Protein AF-A0A954YFC2-F1 (afdb_monomer_lite)

Radius of gyration: 26.4 Å; chains: 1; bounding box: 88×65×76 Å

Structure (mmCIF, N/CA/C/O backbone):
data_AF-A0A954YFC2-F1
#
_entry.id   AF-A0A954YFC2-F1
#
loop_
_atom_site.group_PDB
_atom_site.id
_atom_site.type_symbol
_atom_site.label_atom_id
_atom_site.label_alt_id
_atom_site.label_comp_id
_atom_site.label_asym_id
_atom_site.label_entity_id
_atom_site.label_seq_id
_atom_site.pdbx_PDB_ins_code
_atom_site.Cartn_x
_atom_site.Cartn_y
_atom_site.Cartn_z
_atom_site.occupancy
_atom_site.B_iso_or_equiv
_atom_site.auth_seq_id
_atom_site.auth_comp_id
_atom_site.auth_asym_id
_atom_site.auth_atom_id
_atom_site.pdbx_PDB_model_num
ATOM 1 N N . MET A 1 1 ? 33.344 -8.144 -4.454 1.00 36.44 1 MET A N 1
ATOM 2 C CA . MET A 1 1 ? 33.191 -9.354 -3.618 1.00 36.44 1 MET A CA 1
ATOM 3 C C . MET A 1 1 ? 34.021 -9.188 -2.346 1.00 36.44 1 MET A C 1
ATOM 5 O O . MET A 1 1 ? 35.241 -9.248 -2.420 1.00 36.44 1 MET A O 1
ATOM 9 N N . ARG A 1 2 ? 33.403 -8.884 -1.197 1.00 30.50 2 ARG A N 1
ATOM 10 C CA . ARG A 1 2 ? 34.087 -8.925 0.108 1.00 30.50 2 ARG A CA 1
ATOM 11 C C . ARG A 1 2 ? 33.652 -10.203 0.815 1.00 30.50 2 ARG A C 1
ATOM 13 O O . ARG A 1 2 ? 32.480 -10.342 1.136 1.00 30.50 2 ARG A O 1
ATOM 20 N N . VAL A 1 3 ? 34.581 -11.129 1.024 1.00 32.69 3 VAL A N 1
ATOM 21 C CA . VAL A 1 3 ? 34.346 -12.340 1.819 1.00 32.69 3 VAL A CA 1
ATOM 22 C C . VAL A 1 3 ? 34.601 -11.978 3.279 1.00 32.69 3 VAL A C 1
ATOM 24 O O . VAL A 1 3 ? 35.720 -11.609 3.628 1.00 32.69 3 VAL A O 1
ATOM 27 N N . GLN A 1 4 ? 33.572 -12.032 4.126 1.00 37.50 4 GLN A N 1
ATOM 28 C CA . GLN A 1 4 ? 33.747 -11.959 5.577 1.00 37.50 4 GLN A CA 1
ATOM 29 C C . GLN A 1 4 ? 33.683 -13.369 6.159 1.00 37.50 4 GLN A C 1
ATOM 31 O O . GLN A 1 4 ? 32.660 -14.043 6.078 1.00 37.50 4 GLN A O 1
ATOM 36 N N . THR A 1 5 ? 34.790 -13.815 6.746 1.00 39.44 5 THR A N 1
ATOM 37 C CA . THR A 1 5 ? 34.880 -15.116 7.410 1.00 39.44 5 THR A CA 1
ATOM 38 C C . THR A 1 5 ? 34.507 -14.950 8.881 1.00 39.44 5 THR A C 1
ATOM 40 O O . THR A 1 5 ? 35.229 -14.294 9.628 1.00 39.44 5 THR A O 1
ATOM 43 N N . PHE A 1 6 ? 33.400 -15.552 9.318 1.00 39.53 6 PHE A N 1
ATOM 44 C CA . PHE A 1 6 ? 33.046 -15.624 10.737 1.00 39.53 6 PHE A CA 1
ATOM 45 C C . PHE A 1 6 ? 33.502 -16.964 11.315 1.00 39.53 6 PHE A C 1
ATOM 47 O O . PHE A 1 6 ? 32.913 -18.003 11.030 1.00 39.53 6 PHE A O 1
ATOM 54 N N . SER A 1 7 ? 34.524 -16.951 12.167 1.00 41.78 7 SER A N 1
ATOM 55 C CA . SER A 1 7 ? 34.900 -18.105 12.988 1.00 41.78 7 SER A CA 1
ATOM 56 C C . SER A 1 7 ? 34.310 -17.945 14.389 1.00 41.78 7 SER A C 1
ATOM 58 O O . SER A 1 7 ? 34.714 -17.052 15.132 1.00 41.78 7 SER A O 1
ATOM 60 N N . ARG A 1 8 ? 33.354 -18.801 14.763 1.00 42.31 8 ARG A N 1
ATOM 61 C CA . ARG A 1 8 ? 32.852 -18.900 16.143 1.00 42.31 8 ARG A CA 1
ATOM 62 C C . ARG A 1 8 ? 33.534 -20.086 16.824 1.00 42.31 8 ARG A C 1
ATOM 64 O O . ARG A 1 8 ? 33.477 -21.197 16.308 1.00 42.31 8 ARG A O 1
ATOM 71 N N . SER A 1 9 ? 34.174 -19.851 17.967 1.00 40.88 9 SER A N 1
ATOM 72 C CA . SER A 1 9 ? 34.695 -20.913 18.835 1.00 40.88 9 SER A CA 1
ATOM 73 C C . SER A 1 9 ? 33.524 -21.583 19.562 1.00 40.88 9 SER A C 1
ATOM 75 O O . SER A 1 9 ? 32.828 -20.916 20.327 1.00 40.88 9 SER A O 1
ATOM 77 N N . LEU A 1 10 ? 33.273 -22.873 19.312 1.00 46.50 10 LEU A N 1
ATOM 78 C CA . LEU A 1 10 ? 32.427 -23.692 20.185 1.00 46.50 10 LEU A CA 1
ATOM 79 C C . LEU A 1 10 ? 33.312 -24.281 21.293 1.00 46.50 10 LEU A C 1
ATOM 81 O O . LEU A 1 10 ? 34.331 -24.909 21.008 1.00 46.50 10 LEU A O 1
ATOM 85 N N . GLY A 1 11 ? 32.927 -24.068 22.553 1.00 46.09 11 GLY A N 1
ATOM 86 C CA . GLY A 1 11 ? 33.627 -24.614 23.718 1.00 46.09 11 GLY A CA 1
ATOM 87 C C . GLY A 1 11 ? 33.705 -26.146 23.697 1.00 46.09 11 GLY A C 1
ATOM 88 O O . GLY A 1 11 ? 32.760 -26.823 23.298 1.00 46.09 11 GLY A O 1
ATOM 89 N N . TRP A 1 12 ? 34.853 -26.672 24.124 1.00 47.66 12 TRP A N 1
ATOM 90 C CA . TRP A 1 12 ? 35.195 -28.097 24.156 1.00 47.66 12 TRP A CA 1
ATOM 91 C C . TRP A 1 12 ? 34.293 -28.921 25.092 1.00 47.66 12 TRP A C 1
ATOM 93 O O . TRP A 1 12 ? 34.084 -28.510 26.235 1.00 47.66 12 TRP A O 1
ATOM 103 N N . PRO A 1 13 ? 33.911 -30.156 24.722 1.00 47.69 13 PRO A N 1
ATOM 104 C CA . PRO A 1 13 ? 33.735 -31.225 25.689 1.00 47.69 13 PRO A CA 1
ATOM 105 C C . PRO A 1 13 ? 35.092 -31.877 25.993 1.00 47.69 13 PRO A C 1
ATOM 107 O O . PRO A 1 13 ? 35.857 -32.240 25.098 1.00 47.69 13 PRO A O 1
ATOM 110 N N . ALA A 1 14 ? 35.390 -32.037 27.280 1.00 50.44 14 ALA A N 1
ATOM 111 C CA . ALA A 1 14 ? 36.509 -32.833 27.758 1.00 50.44 14 ALA A CA 1
ATOM 112 C C . ALA A 1 14 ? 36.269 -34.295 27.366 1.00 50.44 14 ALA A C 1
ATOM 114 O O . ALA A 1 14 ? 35.455 -34.926 28.020 1.00 50.44 14 ALA A O 1
ATOM 115 N N . ASN A 1 15 ? 36.870 -34.773 26.267 1.00 50.75 15 ASN A N 1
ATOM 116 C CA . ASN A 1 15 ? 37.224 -36.179 25.987 1.00 50.75 15 ASN A CA 1
ATOM 117 C C . ASN A 1 15 ? 37.843 -36.309 24.576 1.00 50.75 15 ASN A C 1
ATOM 119 O O . ASN A 1 15 ? 37.186 -36.724 23.627 1.00 50.75 15 ASN A O 1
ATOM 123 N N . GLY A 1 16 ? 39.117 -35.925 24.449 1.00 51.91 16 GLY A N 1
ATOM 124 C CA . GLY A 1 16 ? 40.171 -36.637 23.701 1.00 51.91 16 GLY A CA 1
ATOM 125 C C . GLY A 1 16 ? 40.027 -37.070 22.230 1.00 51.91 16 GLY A C 1
ATOM 126 O O . GLY A 1 16 ? 40.967 -37.690 21.740 1.00 51.91 16 GLY A O 1
ATOM 127 N N . HIS A 1 17 ? 38.951 -36.776 21.499 1.00 42.91 17 HIS A N 1
ATOM 128 C CA . HIS A 1 17 ? 38.816 -37.166 20.087 1.00 42.91 17 HIS A CA 1
ATOM 129 C C . HIS A 1 17 ? 38.941 -35.952 19.148 1.00 42.91 17 HIS A C 1
ATOM 131 O O . HIS A 1 17 ? 38.224 -34.968 19.341 1.00 42.91 17 HIS A O 1
ATOM 137 N N . PRO A 1 18 ? 39.809 -35.985 18.115 1.00 40.31 18 PRO A N 1
ATOM 138 C CA . PRO A 1 18 ? 39.880 -34.908 17.133 1.00 40.31 18 PRO A CA 1
ATOM 139 C C . PRO A 1 18 ? 38.627 -34.939 16.248 1.00 40.31 18 PRO A C 1
ATOM 141 O O . PRO A 1 18 ? 38.456 -35.837 15.427 1.00 40.31 18 PRO A O 1
ATOM 144 N N . LEU A 1 19 ? 37.739 -33.957 16.410 1.00 43.41 19 LEU A N 1
ATOM 145 C CA . LEU A 1 19 ? 36.655 -33.708 15.460 1.00 43.41 19 LEU A CA 1
ATOM 146 C C . LEU A 1 19 ? 37.194 -32.873 14.294 1.00 43.41 19 LEU A C 1
ATOM 148 O O . LEU A 1 19 ? 37.844 -31.847 14.498 1.00 43.41 19 LEU A O 1
ATOM 152 N N . ALA A 1 20 ? 36.922 -33.315 13.067 1.00 45.22 20 ALA A N 1
ATOM 153 C CA . ALA A 1 20 ? 37.207 -32.546 11.865 1.00 45.22 20 ALA A CA 1
ATOM 154 C C . ALA A 1 20 ? 36.419 -31.225 11.904 1.00 45.22 20 ALA A C 1
ATOM 156 O O . ALA A 1 20 ? 35.190 -31.227 11.975 1.00 45.22 20 ALA A O 1
ATOM 157 N N . PHE A 1 21 ? 37.123 -30.093 11.868 1.00 41.59 21 PHE A N 1
ATOM 158 C CA . PHE A 1 21 ? 36.500 -28.779 11.743 1.00 41.59 21 PHE A CA 1
ATOM 159 C C . PHE A 1 21 ? 35.888 -28.647 10.347 1.00 41.59 21 PHE A C 1
ATOM 161 O O . PHE A 1 21 ? 36.601 -28.447 9.364 1.00 41.59 21 PHE A O 1
ATOM 168 N N . LEU A 1 22 ? 34.562 -28.740 10.251 1.00 40.41 22 LEU A N 1
ATOM 169 C CA . LEU A 1 22 ? 33.845 -28.354 9.043 1.00 40.41 22 LEU A CA 1
ATOM 170 C C . LEU A 1 22 ? 33.728 -26.824 9.034 1.00 40.41 22 LEU A C 1
ATOM 172 O O . LEU A 1 22 ? 32.860 -26.247 9.687 1.00 40.41 22 LEU A O 1
ATOM 176 N N . ALA A 1 23 ? 34.636 -26.154 8.328 1.00 46.78 23 ALA A N 1
ATOM 177 C CA . ALA A 1 23 ? 34.489 -24.736 8.038 1.00 46.78 23 ALA A CA 1
ATOM 178 C C . ALA A 1 23 ? 33.289 -24.558 7.094 1.00 46.78 23 ALA A C 1
ATOM 180 O O . ALA A 1 23 ? 33.370 -24.867 5.908 1.00 46.78 23 ALA A O 1
ATOM 181 N N . ILE A 1 24 ? 32.159 -24.083 7.619 1.00 44.12 24 ILE A N 1
ATOM 182 C CA . ILE A 1 24 ? 31.029 -23.665 6.787 1.00 44.12 24 ILE A CA 1
ATOM 183 C C . ILE A 1 24 ? 31.374 -22.280 6.240 1.00 44.12 24 ILE A C 1
ATOM 185 O O . ILE A 1 24 ? 31.238 -21.268 6.927 1.00 44.12 24 ILE A O 1
ATOM 189 N N . THR A 1 25 ? 31.861 -22.229 5.003 1.00 39.78 25 THR A N 1
ATOM 190 C CA . THR A 1 25 ? 31.984 -20.972 4.265 1.00 39.78 25 THR A CA 1
ATOM 191 C C . THR A 1 25 ? 30.592 -20.551 3.816 1.00 39.78 25 THR A C 1
ATOM 193 O O . THR A 1 25 ? 30.068 -21.051 2.824 1.00 39.78 25 THR A O 1
ATOM 196 N N . LEU A 1 26 ? 29.976 -19.633 4.557 1.00 38.03 26 LEU A N 1
ATOM 197 C CA . LEU A 1 26 ? 28.758 -18.973 4.107 1.00 38.03 26 LEU A CA 1
ATOM 198 C C . LEU A 1 26 ? 29.153 -17.900 3.083 1.00 38.03 26 LEU A C 1
ATOM 200 O O . LEU A 1 26 ? 29.620 -16.821 3.445 1.00 38.03 26 LEU A O 1
ATOM 204 N N . ALA A 1 27 ? 29.022 -18.213 1.795 1.00 37.16 27 ALA A N 1
ATOM 205 C CA . ALA A 1 27 ? 29.177 -17.224 0.739 1.00 37.16 27 ALA A CA 1
ATOM 206 C C . ALA A 1 27 ? 27.925 -16.337 0.712 1.00 37.16 27 ALA A C 1
ATOM 208 O O . ALA A 1 27 ? 26.923 -16.684 0.097 1.00 37.16 27 ALA A O 1
ATOM 209 N N . ILE A 1 28 ? 27.972 -15.197 1.400 1.00 42.66 28 ILE A N 1
ATOM 210 C CA . ILE A 1 28 ? 26.984 -14.135 1.203 1.00 42.66 28 ILE A CA 1
ATOM 211 C C . ILE A 1 28 ? 27.456 -13.336 -0.013 1.00 42.66 28 ILE A C 1
ATOM 213 O O . ILE A 1 28 ? 28.400 -12.546 0.078 1.00 42.66 28 ILE A O 1
ATOM 217 N N . SER A 1 29 ? 26.849 -13.576 -1.176 1.00 38.28 29 SER A N 1
ATOM 218 C CA . SER A 1 29 ? 26.996 -12.672 -2.312 1.00 38.28 29 SER A CA 1
ATOM 219 C C . SER A 1 29 ? 26.175 -11.421 -2.023 1.00 38.28 29 SER A C 1
ATOM 221 O O . SER A 1 29 ? 24.963 -11.423 -2.190 1.00 38.28 29 SER A O 1
ATOM 223 N N . VAL A 1 30 ? 26.833 -10.362 -1.567 1.00 40.91 30 VAL A N 1
ATOM 224 C CA . VAL A 1 30 ? 26.289 -9.009 -1.707 1.00 40.91 30 VAL A CA 1
ATOM 225 C C . VAL A 1 30 ? 26.480 -8.608 -3.165 1.00 40.91 30 VAL A C 1
ATOM 227 O O . VAL A 1 30 ? 27.624 -8.495 -3.632 1.00 40.91 30 VAL A O 1
ATOM 230 N N . ALA A 1 31 ? 25.377 -8.467 -3.896 1.00 44.47 31 ALA A N 1
ATOM 231 C CA . ALA A 1 31 ? 25.372 -7.826 -5.192 1.00 44.47 31 ALA A CA 1
ATOM 232 C C . ALA A 1 31 ? 25.762 -6.363 -4.951 1.00 44.47 31 ALA A C 1
ATOM 234 O O . ALA A 1 31 ? 25.004 -5.548 -4.437 1.00 44.47 31 ALA A O 1
ATOM 235 N N . ALA A 1 32 ? 27.005 -6.015 -5.280 1.00 45.97 32 ALA A N 1
ATOM 236 C CA . ALA A 1 32 ? 27.343 -4.606 -5.385 1.00 45.97 32 ALA A CA 1
ATOM 237 C C . ALA A 1 32 ? 26.399 -3.994 -6.429 1.00 45.97 32 ALA A C 1
ATOM 239 O O . ALA A 1 32 ? 26.292 -4.554 -7.521 1.00 45.97 32 ALA A O 1
ATOM 240 N N . SER A 1 33 ? 25.741 -2.875 -6.099 1.00 54.00 33 SER A N 1
ATOM 241 C CA . SER A 1 33 ? 25.036 -2.047 -7.084 1.00 54.00 33 SER A CA 1
ATOM 242 C C . SER A 1 33 ? 25.948 -1.898 -8.301 1.00 54.00 33 SER A C 1
ATOM 244 O O . SER A 1 33 ? 27.070 -1.388 -8.188 1.00 54.00 33 SER A O 1
ATOM 246 N N . ALA A 1 34 ? 25.526 -2.466 -9.433 1.00 55.94 34 ALA A N 1
ATOM 247 C CA . ALA A 1 34 ? 26.294 -2.395 -10.660 1.00 55.94 34 ALA A CA 1
ATOM 248 C C . ALA A 1 34 ? 26.484 -0.912 -10.988 1.00 55.94 34 ALA A C 1
ATOM 250 O O . ALA A 1 34 ? 25.517 -0.156 -11.052 1.00 55.94 34 ALA A O 1
ATOM 251 N N . GLN A 1 35 ? 27.736 -0.477 -11.139 1.00 65.19 35 GLN A N 1
ATOM 252 C CA . GLN A 1 35 ? 28.010 0.890 -11.565 1.00 65.19 35 GLN A CA 1
ATOM 253 C C . GLN A 1 35 ? 27.340 1.095 -12.926 1.00 65.19 35 GLN A C 1
ATOM 255 O O . GLN A 1 35 ? 27.633 0.368 -13.874 1.00 65.19 35 GLN A O 1
ATOM 260 N N . VAL A 1 36 ? 26.410 2.047 -12.997 1.00 68.19 36 VAL A N 1
ATOM 261 C CA . VAL A 1 36 ? 25.750 2.431 -14.245 1.00 68.19 36 VAL A CA 1
ATOM 262 C C . VAL A 1 36 ? 26.807 3.027 -15.167 1.00 68.19 36 VAL A C 1
ATOM 264 O O . VAL A 1 36 ? 27.475 3.994 -14.805 1.00 68.19 36 VAL A O 1
ATOM 267 N N . THR A 1 37 ? 26.970 2.447 -16.353 1.00 79.81 37 THR A N 1
ATOM 268 C CA . THR A 1 37 ? 27.978 2.888 -17.332 1.00 79.81 37 THR A CA 1
ATOM 269 C C . THR A 1 37 ? 27.387 3.230 -18.693 1.00 79.81 37 THR A C 1
ATOM 271 O O . THR A 1 37 ? 28.098 3.790 -19.521 1.00 79.81 37 THR A O 1
ATOM 274 N N . GLN A 1 38 ? 26.121 2.888 -18.947 1.00 88.12 38 GLN A N 1
ATOM 275 C CA . GLN A 1 38 ? 25.459 3.148 -20.225 1.00 88.12 38 GLN A CA 1
ATOM 276 C C . GLN A 1 38 ? 24.063 3.730 -20.014 1.00 88.12 38 GLN A C 1
ATOM 278 O O . GLN A 1 38 ? 23.330 3.290 -19.125 1.00 88.12 38 GLN A O 1
ATOM 283 N N . PHE A 1 39 ? 23.697 4.696 -20.857 1.00 90.81 39 PHE A N 1
ATOM 284 C CA . PHE A 1 39 ? 22.428 5.414 -20.778 1.00 90.81 39 PHE A CA 1
ATOM 285 C C . PHE A 1 39 ? 21.633 5.224 -22.067 1.00 90.81 39 PHE A C 1
ATOM 287 O O . PHE A 1 39 ? 22.132 5.499 -23.161 1.00 90.81 39 PHE A O 1
ATOM 294 N N . PHE A 1 40 ? 20.389 4.780 -21.908 1.00 92.81 40 PHE A N 1
ATOM 295 C CA . PHE A 1 40 ? 19.435 4.529 -22.979 1.00 92.81 40 PHE A CA 1
ATOM 296 C C . PHE A 1 40 ? 18.217 5.425 -22.766 1.00 92.81 40 PHE A C 1
ATOM 298 O O . PHE A 1 40 ? 17.589 5.374 -21.711 1.00 92.81 40 PHE A O 1
ATOM 305 N N . THR A 1 41 ? 17.878 6.236 -23.763 1.00 92.00 41 THR A N 1
ATOM 306 C CA . THR A 1 41 ? 16.679 7.083 -23.764 1.00 92.00 41 THR A CA 1
ATOM 307 C C . THR A 1 41 ? 15.683 6.533 -24.770 1.00 92.00 41 THR A C 1
ATOM 309 O O . THR A 1 41 ? 16.040 6.283 -25.922 1.00 92.00 41 THR A O 1
ATOM 312 N N . TRP A 1 42 ? 14.451 6.296 -24.337 1.00 91.62 42 TRP A N 1
ATOM 313 C CA . TRP A 1 42 ? 13.395 5.786 -25.200 1.00 91.62 42 TRP A CA 1
ATOM 314 C C . TRP A 1 42 ? 12.913 6.869 -26.170 1.00 91.62 42 TRP A C 1
ATOM 316 O O . TRP A 1 42 ? 12.466 7.926 -25.745 1.00 91.62 42 TRP A O 1
ATOM 326 N N . GLN A 1 43 ? 12.976 6.579 -27.466 1.00 88.44 43 GLN A N 1
ATOM 327 C CA . GLN A 1 43 ? 12.543 7.465 -28.552 1.00 88.44 43 GLN A CA 1
ATOM 328 C C . GLN A 1 43 ? 11.234 6.976 -29.189 1.00 88.44 43 GLN A C 1
ATOM 330 O O . GLN A 1 43 ? 10.362 7.766 -29.538 1.00 88.44 43 GLN A O 1
ATOM 335 N N . GLY A 1 44 ? 11.041 5.655 -29.297 1.00 79.25 44 GLY A N 1
ATOM 336 C CA . GLY A 1 44 ? 9.785 5.066 -29.783 1.00 79.25 44 GLY A CA 1
ATOM 337 C C . GLY A 1 44 ? 9.426 5.397 -31.243 1.00 79.25 44 GLY A C 1
ATOM 338 O O . GLY A 1 44 ? 8.242 5.429 -31.583 1.00 79.25 44 GLY A O 1
ATOM 339 N N . ASP A 1 45 ? 10.421 5.647 -32.098 1.00 69.06 45 ASP A N 1
ATOM 340 C CA . ASP A 1 45 ? 10.262 6.287 -33.413 1.00 69.06 45 ASP A CA 1
ATOM 341 C C . ASP A 1 45 ? 9.418 5.501 -34.436 1.00 69.06 45 ASP A C 1
ATOM 343 O O . ASP A 1 45 ? 8.689 6.112 -35.214 1.00 69.06 45 ASP A O 1
ATOM 347 N N . ASN A 1 46 ? 9.460 4.158 -34.446 1.00 69.69 46 ASN A N 1
ATOM 348 C CA . ASN A 1 46 ? 8.816 3.354 -35.511 1.00 69.69 46 ASN A CA 1
ATOM 349 C C . ASN A 1 46 ? 7.919 2.207 -35.018 1.00 69.69 46 ASN A C 1
ATOM 351 O O . ASN A 1 46 ? 6.965 1.810 -35.692 1.00 69.69 46 ASN A O 1
ATOM 355 N N . ASN A 1 47 ? 8.193 1.654 -33.840 1.00 84.62 47 ASN A N 1
ATOM 356 C CA . ASN A 1 47 ? 7.327 0.683 -33.180 1.00 84.62 47 ASN A CA 1
ATOM 357 C C . ASN A 1 47 ? 7.456 0.832 -31.656 1.00 84.62 47 ASN A C 1
ATOM 359 O O . ASN A 1 47 ? 8.218 1.656 -31.172 1.00 84.62 47 ASN A O 1
ATOM 363 N N . ASN A 1 48 ? 6.684 0.067 -30.890 1.00 88.06 48 ASN A N 1
ATOM 364 C CA . ASN A 1 48 ? 6.769 0.055 -29.428 1.00 88.06 48 ASN A CA 1
ATOM 365 C C . ASN A 1 48 ? 7.648 -1.080 -28.880 1.00 88.06 48 ASN A C 1
ATOM 367 O O . ASN A 1 48 ? 7.631 -1.327 -27.682 1.00 88.06 48 ASN A O 1
ATOM 371 N N . ASN A 1 49 ? 8.384 -1.807 -29.723 1.00 90.31 49 ASN A N 1
ATOM 372 C CA . ASN A 1 49 ? 9.135 -2.977 -29.279 1.00 90.31 49 ASN A CA 1
ATOM 373 C C . ASN A 1 49 ? 10.418 -2.557 -28.539 1.00 90.31 49 ASN A C 1
ATOM 375 O O . ASN A 1 49 ? 11.299 -1.953 -29.149 1.00 90.31 49 ASN A O 1
ATOM 379 N N . TRP A 1 50 ? 10.564 -2.938 -27.266 1.00 90.94 50 TRP A N 1
ATOM 380 C CA . TRP A 1 50 ? 11.790 -2.734 -26.478 1.00 90.94 50 TRP A CA 1
ATOM 381 C C . TRP A 1 50 ? 13.038 -3.268 -27.196 1.00 90.94 50 TRP A C 1
ATOM 383 O O . TRP A 1 50 ? 14.115 -2.698 -27.093 1.00 90.94 50 TRP A O 1
ATOM 393 N N . GLN A 1 51 ? 12.901 -4.361 -27.947 1.00 89.00 51 GLN A N 1
ATOM 394 C CA . GLN A 1 51 ? 14.003 -5.030 -28.643 1.00 89.00 51 GLN A CA 1
ATOM 395 C C . GLN A 1 51 ? 14.482 -4.334 -29.914 1.00 89.00 51 GLN A C 1
ATOM 397 O O . GLN A 1 51 ? 15.484 -4.744 -30.496 1.00 89.00 51 GLN A O 1
ATOM 402 N N . ASN A 1 52 ? 13.755 -3.331 -30.391 1.00 88.94 52 ASN A N 1
ATOM 403 C CA . ASN A 1 52 ? 14.175 -2.600 -31.567 1.00 88.94 52 ASN A CA 1
ATOM 404 C C . ASN A 1 52 ? 15.171 -1.518 -31.143 1.00 88.94 52 ASN A C 1
ATOM 406 O O . ASN A 1 52 ? 14.772 -0.517 -30.552 1.00 88.94 52 ASN A O 1
ATOM 410 N N . SER A 1 53 ? 16.453 -1.705 -31.456 1.00 88.88 53 SER A N 1
ATOM 411 C CA . SER A 1 53 ? 17.508 -0.749 -31.103 1.00 88.88 53 SER A CA 1
ATOM 412 C C . SER A 1 53 ? 17.290 0.646 -31.689 1.00 88.88 53 SER A C 1
ATOM 414 O O . SER A 1 53 ? 17.726 1.626 -31.097 1.00 88.88 53 SER A O 1
ATOM 416 N N . ALA A 1 54 ? 16.528 0.765 -32.782 1.00 88.31 54 ALA A N 1
ATOM 417 C CA . ALA A 1 54 ? 16.126 2.055 -33.343 1.00 88.31 54 ALA A CA 1
ATOM 418 C C . ALA A 1 54 ? 15.162 2.858 -32.447 1.00 88.31 54 ALA A C 1
ATOM 420 O O . ALA A 1 54 ? 14.918 4.022 -32.730 1.00 88.31 54 ALA A O 1
ATOM 421 N N . ASN A 1 55 ? 14.594 2.259 -31.394 1.00 88.94 55 ASN A N 1
ATOM 422 C CA . ASN A 1 55 ? 13.778 2.976 -30.411 1.00 88.94 55 ASN A CA 1
ATOM 423 C C . ASN A 1 55 ? 14.608 3.550 -29.253 1.00 88.94 55 ASN A C 1
ATOM 425 O O . ASN A 1 55 ? 14.022 4.135 -28.342 1.00 88.94 55 ASN A O 1
ATOM 429 N N . TRP A 1 56 ? 15.930 3.355 -29.246 1.00 89.75 56 TRP A N 1
ATOM 430 C CA . TRP A 1 56 ? 16.802 3.748 -28.145 1.00 89.75 56 TRP A CA 1
ATOM 431 C C . TRP A 1 56 ? 17.884 4.722 -28.602 1.00 89.75 56 TRP A C 1
ATOM 433 O O . TRP A 1 56 ? 18.810 4.357 -29.325 1.00 89.75 56 TRP A O 1
ATOM 443 N N . GLY A 1 57 ? 17.829 5.942 -28.074 1.00 87.69 57 GLY A N 1
ATOM 444 C CA . GLY A 1 57 ? 18.959 6.858 -28.091 1.00 87.69 57 GLY A CA 1
ATOM 445 C C . GLY A 1 57 ? 20.005 6.393 -27.079 1.00 87.69 57 GLY A C 1
ATOM 446 O O . GLY A 1 57 ? 19.700 6.255 -25.896 1.00 87.69 57 GLY A O 1
ATOM 447 N N . GLN A 1 58 ? 21.232 6.141 -27.527 1.00 81.19 58 GLN A N 1
ATOM 448 C CA . GLN A 1 58 ? 22.322 5.652 -26.679 1.00 81.19 58 GLN A CA 1
ATOM 449 C C . GLN A 1 58 ? 23.422 6.687 -26.525 1.00 81.19 58 GLN A C 1
ATOM 451 O O . GLN A 1 58 ? 23.779 7.389 -27.472 1.00 81.19 58 GLN A O 1
ATOM 456 N N . THR A 1 59 ? 24.011 6.739 -25.332 1.00 68.81 59 THR A N 1
ATOM 457 C CA . THR A 1 59 ? 25.263 7.464 -25.107 1.00 68.81 59 THR A CA 1
ATOM 458 C C . THR A 1 59 ? 26.255 6.585 -24.334 1.00 68.81 59 THR A C 1
ATOM 460 O O . THR A 1 59 ? 25.950 6.247 -23.184 1.00 68.81 59 THR A O 1
ATOM 463 N N . PRO A 1 60 ? 27.441 6.250 -24.904 1.00 50.50 60 PRO A N 1
ATOM 464 C CA . PRO A 1 60 ? 27.945 6.545 -26.261 1.00 50.50 60 PRO A CA 1
ATOM 465 C C . PRO A 1 60 ? 27.803 5.381 -27.277 1.00 50.50 60 PRO A C 1
ATOM 467 O O . PRO A 1 60 ? 28.256 4.275 -27.003 1.00 50.50 60 PRO A O 1
ATOM 470 N N . GLY A 1 61 ? 27.314 5.674 -28.497 1.00 60.19 61 GLY A N 1
ATOM 471 C CA . GLY A 1 61 ? 27.298 4.758 -29.664 1.00 60.19 61 GLY A CA 1
ATOM 472 C C . GLY A 1 61 ? 25.969 4.016 -29.866 1.00 60.19 61 GLY A C 1
ATOM 473 O O . GLY A 1 61 ? 25.287 3.774 -28.891 1.00 60.19 61 GLY A O 1
ATOM 474 N N . SER A 1 62 ? 25.573 3.720 -31.115 1.00 58.59 62 SER A N 1
ATOM 475 C CA . SER A 1 62 ? 24.223 3.244 -31.487 1.00 58.59 62 SER A CA 1
ATOM 476 C C . SER A 1 62 ? 24.179 1.781 -31.948 1.00 58.59 62 SER A C 1
ATOM 478 O O . SER A 1 62 ? 24.942 1.408 -32.842 1.00 58.59 62 SER A O 1
ATOM 480 N N . GLY A 1 63 ? 23.208 1.006 -31.455 1.00 68.69 63 GLY A N 1
ATOM 481 C CA . GLY A 1 63 ? 22.816 -0.286 -32.040 1.00 68.69 63 GLY A CA 1
ATOM 482 C C . GLY A 1 63 ? 22.280 -1.321 -31.051 1.00 68.69 63 GLY A C 1
ATOM 483 O O . GLY A 1 63 ? 21.652 -2.286 -31.485 1.00 68.69 63 GLY A O 1
ATOM 484 N N . ASP A 1 64 ? 22.476 -1.094 -29.753 1.00 84.25 64 ASP A N 1
ATOM 485 C CA . ASP A 1 64 ? 22.118 -2.057 -28.709 1.00 84.25 64 ASP A CA 1
ATOM 486 C C . ASP A 1 64 ? 20.698 -1.845 -28.155 1.00 84.25 64 ASP A C 1
ATOM 488 O O . ASP A 1 64 ? 19.937 -0.986 -28.604 1.00 84.25 64 ASP A O 1
ATOM 492 N N . VAL A 1 65 ? 20.311 -2.654 -27.179 1.00 89.25 65 VAL A N 1
ATOM 493 C CA . VAL A 1 65 ? 19.080 -2.479 -26.404 1.00 89.25 65 VAL A CA 1
ATOM 494 C C . VAL A 1 65 ? 19.428 -2.554 -24.921 1.00 89.25 65 VAL A C 1
ATOM 496 O O . VAL A 1 65 ? 20.371 -3.252 -24.557 1.00 89.25 65 VAL A O 1
ATOM 499 N N . PRO A 1 66 ? 18.695 -1.864 -24.036 1.00 91.25 66 PRO A N 1
ATOM 500 C CA . PRO A 1 66 ? 18.960 -1.969 -22.614 1.00 91.25 66 PRO A CA 1
ATOM 501 C C . PRO A 1 66 ? 18.548 -3.356 -22.097 1.00 91.25 66 PRO A C 1
ATOM 503 O O . PRO A 1 66 ? 17.356 -3.672 -22.041 1.00 91.25 66 PRO A O 1
ATOM 506 N N . ASP A 1 67 ? 19.533 -4.181 -21.736 1.00 90.12 67 ASP A N 1
ATOM 507 C CA . ASP A 1 67 ? 19.337 -5.552 -21.249 1.00 90.12 67 ASP A CA 1
ATOM 508 C C . ASP A 1 67 ? 20.348 -6.023 -20.173 1.00 90.12 67 ASP A C 1
ATOM 510 O O . ASP A 1 67 ? 20.372 -7.209 -19.835 1.00 90.12 67 ASP A O 1
ATOM 514 N N . ALA A 1 68 ? 21.138 -5.116 -19.583 1.00 89.38 68 ALA A N 1
ATOM 515 C CA . ALA A 1 68 ? 22.112 -5.427 -18.536 1.00 89.38 68 ALA A CA 1
ATOM 516 C C . ALA A 1 68 ? 22.003 -4.527 -17.290 1.00 89.38 68 ALA A C 1
ATOM 518 O O . ALA A 1 68 ? 21.523 -3.395 -17.324 1.00 89.38 68 ALA A O 1
ATOM 519 N N . THR A 1 69 ? 22.517 -5.014 -16.155 1.00 88.62 69 THR A N 1
ATOM 520 C CA . THR A 1 69 ? 22.436 -4.342 -14.840 1.00 88.62 69 THR A CA 1
ATOM 521 C C . THR A 1 69 ? 23.212 -3.026 -14.753 1.00 88.62 69 THR A C 1
ATOM 523 O O . THR A 1 69 ? 23.035 -2.274 -13.806 1.00 88.62 69 THR A O 1
ATOM 526 N N . ASN A 1 70 ? 24.108 -2.740 -15.694 1.00 87.94 70 ASN A N 1
ATOM 527 C CA . ASN A 1 70 ? 24.848 -1.478 -15.790 1.00 87.94 70 ASN A CA 1
ATOM 528 C C . ASN A 1 70 ? 24.201 -0.478 -16.770 1.00 87.94 70 ASN A C 1
ATOM 530 O O . ASN A 1 70 ? 24.788 0.574 -17.040 1.00 87.94 70 ASN A O 1
ATOM 534 N N . HIS A 1 71 ? 23.024 -0.802 -17.316 1.00 90.62 71 HIS A N 1
ATOM 535 C CA . HIS A 1 71 ? 22.262 0.063 -18.212 1.00 90.62 71 HIS A CA 1
ATOM 536 C C . HIS A 1 71 ? 21.221 0.860 -17.424 1.00 90.62 71 HIS A C 1
ATOM 538 O O . HIS A 1 71 ? 20.447 0.289 -16.655 1.00 90.62 71 HIS A O 1
ATOM 544 N N . GLN A 1 72 ? 21.163 2.171 -17.636 1.00 91.19 72 GLN A N 1
ATOM 545 C CA . GLN A 1 72 ? 20.076 3.012 -17.146 1.00 91.19 72 GLN A CA 1
ATOM 546 C C . GLN A 1 72 ? 19.138 3.366 -18.293 1.00 91.19 72 GLN A C 1
ATOM 548 O O . GLN A 1 72 ? 19.573 3.829 -19.347 1.00 91.19 72 GLN A O 1
ATOM 553 N N . VAL A 1 73 ? 17.848 3.174 -18.046 1.00 92.50 73 VAL A N 1
ATOM 554 C CA . VAL A 1 73 ? 16.775 3.493 -18.977 1.00 92.50 73 VAL A CA 1
ATOM 555 C C . VAL A 1 73 ? 16.082 4.774 -18.539 1.00 92.50 73 VAL A C 1
ATOM 557 O O . VAL A 1 73 ? 15.676 4.904 -17.383 1.00 92.50 73 VAL A O 1
ATOM 560 N N . ARG A 1 74 ? 15.933 5.707 -19.473 1.00 91.44 74 ARG A N 1
ATOM 561 C CA . ARG A 1 74 ? 15.166 6.940 -19.330 1.00 91.44 74 ARG A CA 1
ATOM 562 C C . ARG A 1 74 ? 14.014 6.926 -20.331 1.00 91.44 74 ARG A C 1
ATOM 564 O O . ARG A 1 74 ? 14.230 6.770 -21.529 1.00 91.44 74 ARG A O 1
ATOM 571 N N . PHE A 1 75 ? 12.806 7.101 -19.830 1.00 89.31 75 PHE A N 1
ATOM 572 C CA . PHE A 1 75 ? 11.622 7.429 -20.609 1.00 89.31 75 PHE A CA 1
ATOM 573 C C . PHE A 1 75 ? 11.370 8.915 -20.426 1.00 89.31 75 PHE A C 1
ATOM 575 O O . PHE A 1 75 ? 11.281 9.355 -19.284 1.00 89.31 75 PHE A O 1
ATOM 582 N N . ASP A 1 76 ? 11.288 9.678 -21.509 1.00 86.69 76 ASP A N 1
ATOM 583 C CA . ASP A 1 76 ? 10.961 11.099 -21.429 1.00 86.69 76 ASP A CA 1
ATOM 584 C C . ASP A 1 76 ? 9.806 11.487 -22.355 1.00 86.69 76 ASP A C 1
ATOM 586 O O . ASP A 1 76 ? 9.156 10.635 -22.971 1.00 86.69 76 ASP A O 1
ATOM 590 N N . ASP A 1 77 ? 9.485 12.774 -22.382 1.00 78.12 77 ASP A N 1
ATOM 591 C CA . ASP A 1 77 ? 8.380 13.339 -23.149 1.00 78.12 77 ASP A CA 1
ATOM 592 C C . ASP A 1 77 ? 8.678 13.501 -24.647 1.00 78.12 77 ASP A C 1
ATOM 594 O O . ASP A 1 77 ? 7.774 13.827 -25.418 1.00 78.12 77 ASP A O 1
ATOM 598 N N . THR A 1 78 ? 9.914 13.238 -25.079 1.00 76.50 78 THR A N 1
ATOM 599 C CA . THR A 1 78 ? 10.314 13.361 -26.485 1.00 76.50 78 THR A CA 1
ATOM 600 C C . THR A 1 78 ? 9.970 12.124 -27.309 1.00 76.50 78 THR A C 1
ATOM 602 O O . THR A 1 78 ? 10.073 12.147 -28.537 1.00 76.50 78 THR A O 1
ATOM 605 N N . ALA A 1 79 ? 9.528 11.048 -26.652 1.00 77.44 79 ALA A N 1
ATOM 606 C CA . ALA A 1 79 ? 9.214 9.803 -27.321 1.00 77.44 79 ALA A CA 1
ATOM 607 C C . ALA A 1 79 ? 7.972 9.909 -28.218 1.00 77.44 79 ALA A C 1
ATOM 609 O O . ALA A 1 79 ? 6.886 10.314 -27.799 1.00 77.44 79 ALA A O 1
ATOM 610 N N . ASN A 1 80 ? 8.090 9.388 -29.436 1.00 72.06 80 ASN A N 1
ATOM 611 C CA . ASN A 1 80 ? 6.992 9.274 -30.394 1.00 72.06 80 ASN A CA 1
ATOM 612 C C . ASN A 1 80 ? 5.928 8.244 -29.972 1.00 72.06 80 ASN A C 1
ATOM 614 O O . ASN A 1 80 ? 4.809 8.240 -30.496 1.00 72.06 80 ASN A O 1
ATOM 618 N N . ARG A 1 81 ? 6.255 7.350 -29.029 1.00 78.31 81 ARG A N 1
ATOM 619 C CA . ARG A 1 81 ? 5.336 6.349 -28.473 1.00 78.31 81 ARG A CA 1
ATOM 620 C C . ARG A 1 81 ? 5.531 6.175 -26.979 1.00 78.31 81 ARG A C 1
ATOM 622 O O . ARG A 1 81 ? 6.631 5.921 -26.513 1.00 78.31 81 ARG A O 1
ATOM 629 N N . LEU A 1 82 ? 4.412 6.172 -26.268 1.00 83.75 82 LEU A N 1
ATOM 630 C CA . LEU A 1 82 ? 4.349 6.104 -24.804 1.00 83.75 82 LEU A CA 1
ATOM 631 C C . LEU A 1 82 ? 3.971 4.709 -24.292 1.00 83.75 82 LEU A C 1
ATOM 633 O O . LEU A 1 82 ? 3.888 4.442 -23.100 1.00 83.75 82 LEU A O 1
ATOM 637 N N . ASN A 1 83 ? 3.712 3.796 -25.221 1.00 87.75 83 ASN A N 1
ATOM 638 C CA . ASN A 1 83 ? 3.475 2.396 -24.942 1.00 87.75 83 ASN A CA 1
ATOM 639 C C . ASN A 1 83 ? 4.745 1.631 -25.298 1.00 87.75 83 ASN A C 1
ATOM 641 O O . ASN A 1 83 ? 5.236 1.792 -26.413 1.00 87.75 83 ASN A O 1
ATOM 645 N N . VAL A 1 84 ? 5.240 0.811 -24.379 1.00 90.50 84 VAL A N 1
ATOM 646 C CA . VAL A 1 84 ? 6.457 0.014 -24.513 1.00 90.50 84 VAL A CA 1
ATOM 647 C C . VAL A 1 84 ? 6.080 -1.455 -24.381 1.00 90.50 84 VAL A C 1
ATOM 649 O O . VAL A 1 84 ? 5.426 -1.861 -23.424 1.00 90.50 84 VAL A O 1
ATOM 652 N N . ASP A 1 85 ? 6.479 -2.252 -25.361 1.00 91.94 85 ASP A N 1
ATOM 653 C CA . ASP A 1 85 ? 6.170 -3.670 -25.465 1.00 91.94 85 ASP A CA 1
ATOM 654 C C . ASP A 1 85 ? 7.439 -4.510 -25.328 1.00 91.94 85 ASP A C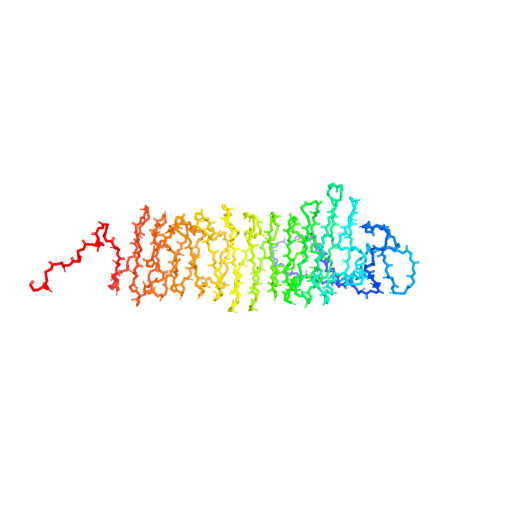 1
ATOM 656 O O . ASP A 1 85 ? 8.373 -4.397 -26.129 1.00 91.94 85 ASP A O 1
ATOM 660 N N . LEU A 1 86 ? 7.467 -5.368 -24.310 1.00 89.75 86 LEU A N 1
ATOM 661 C CA . LEU A 1 86 ? 8.593 -6.253 -24.029 1.00 89.75 86 LEU A CA 1
ATOM 662 C C . LEU A 1 86 ? 8.680 -7.442 -24.998 1.00 89.75 86 LEU A C 1
ATOM 664 O O . LEU A 1 86 ? 9.763 -8.022 -25.120 1.00 89.75 86 LEU A O 1
ATOM 668 N N . ASN A 1 87 ? 7.581 -7.784 -25.688 1.00 85.62 87 ASN A N 1
ATOM 669 C CA . ASN A 1 87 ? 7.460 -8.919 -26.608 1.00 85.62 87 ASN A CA 1
ATOM 670 C C . ASN A 1 87 ? 7.990 -10.243 -26.019 1.00 85.62 87 ASN A C 1
ATOM 672 O O . ASN A 1 87 ? 8.861 -10.862 -26.623 1.00 85.62 87 ASN A O 1
ATOM 676 N N . ASN A 1 88 ? 7.501 -10.684 -24.853 1.00 79.38 88 ASN A N 1
ATOM 677 C CA . ASN A 1 88 ? 7.858 -11.972 -24.218 1.00 79.38 88 ASN A CA 1
ATOM 678 C C . ASN A 1 88 ? 9.299 -12.134 -23.718 1.00 79.38 88 ASN A C 1
ATOM 680 O O . ASN A 1 88 ? 9.757 -13.257 -23.517 1.00 79.38 88 ASN A O 1
ATOM 684 N N . ASN A 1 89 ? 10.035 -11.048 -23.522 1.00 81.62 89 ASN A N 1
ATOM 685 C CA . ASN A 1 89 ? 11.424 -11.147 -23.094 1.00 81.62 89 ASN A CA 1
ATOM 686 C C . ASN A 1 89 ? 11.648 -10.507 -21.734 1.00 81.62 89 ASN A C 1
ATOM 688 O O . ASN A 1 89 ? 11.085 -9.454 -21.423 1.00 81.62 89 ASN A O 1
ATOM 692 N N . ASP A 1 90 ? 12.556 -11.119 -20.988 1.00 88.12 90 ASP A N 1
ATOM 693 C CA . ASP A 1 90 ? 13.099 -10.575 -19.757 1.00 88.12 90 ASP A CA 1
ATOM 694 C C . ASP A 1 90 ? 13.998 -9.380 -20.080 1.00 88.12 90 ASP A C 1
ATOM 696 O O . ASP A 1 90 ? 14.884 -9.451 -20.938 1.00 88.12 90 ASP A O 1
ATOM 700 N N . ARG A 1 91 ? 13.777 -8.268 -19.383 1.00 90.38 91 ARG A N 1
ATOM 701 C CA . ARG A 1 91 ? 14.599 -7.062 -19.457 1.00 90.38 91 ARG A CA 1
ATOM 702 C C . ARG A 1 91 ? 15.297 -6.864 -18.139 1.00 90.38 91 ARG A C 1
ATOM 704 O O . ARG A 1 91 ? 14.640 -6.633 -17.134 1.00 90.38 91 ARG A O 1
ATOM 711 N N . THR A 1 92 ? 16.618 -6.927 -18.160 1.00 90.38 92 THR A N 1
ATOM 712 C CA . THR A 1 92 ? 17.441 -6.600 -17.002 1.00 90.38 92 THR A CA 1
ATOM 713 C C . THR A 1 92 ? 18.002 -5.201 -17.179 1.00 90.38 92 THR A C 1
ATOM 715 O O . THR A 1 92 ? 18.578 -4.901 -18.216 1.00 90.38 92 THR A O 1
ATOM 718 N N . VAL A 1 93 ? 17.829 -4.332 -16.191 1.00 90.56 93 VAL A N 1
ATOM 719 C CA . VAL A 1 93 ? 18.351 -2.961 -16.214 1.00 90.56 93 VAL A CA 1
ATOM 720 C C . VAL A 1 93 ? 18.848 -2.559 -14.832 1.00 90.56 93 VAL A C 1
ATOM 722 O O . VAL A 1 93 ? 18.398 -3.074 -13.811 1.00 90.56 93 VAL A O 1
ATOM 725 N N . GLY A 1 94 ? 19.801 -1.636 -14.795 1.00 87.69 94 GLY A N 1
ATOM 726 C CA . GLY A 1 94 ? 20.359 -1.086 -13.564 1.00 87.69 94 GLY A CA 1
ATOM 727 C C . GLY A 1 94 ? 19.487 -0.038 -12.893 1.00 87.69 94 GLY A C 1
ATOM 728 O O . GLY A 1 94 ? 19.541 0.099 -11.679 1.00 87.69 94 GLY A O 1
ATOM 729 N N . LYS A 1 95 ? 18.724 0.731 -13.674 1.00 87.81 95 LYS A N 1
ATOM 730 C CA . LYS A 1 95 ? 17.835 1.790 -13.183 1.00 87.81 95 LYS A CA 1
ATOM 731 C C . LYS A 1 95 ? 16.814 2.152 -14.254 1.00 87.81 95 LYS A C 1
ATOM 733 O O . LYS A 1 95 ? 17.161 2.189 -15.436 1.00 87.81 95 LYS A O 1
ATOM 738 N N . ILE A 1 96 ? 15.596 2.495 -13.840 1.00 89.12 96 ILE A N 1
ATOM 739 C CA . ILE A 1 96 ? 14.561 3.046 -14.721 1.00 89.12 96 ILE A CA 1
ATOM 740 C C . ILE A 1 96 ? 14.152 4.429 -14.207 1.00 89.12 96 ILE A C 1
ATOM 742 O O . ILE A 1 96 ? 13.937 4.638 -13.013 1.00 89.12 96 ILE A O 1
ATOM 746 N N . THR A 1 97 ? 14.057 5.396 -15.112 1.00 89.56 97 THR A N 1
ATOM 747 C CA . THR A 1 97 ? 13.619 6.764 -14.822 1.00 89.56 97 THR A CA 1
ATOM 748 C C . THR A 1 97 ? 12.559 7.194 -15.831 1.00 89.56 97 THR A C 1
ATOM 750 O O . THR A 1 97 ? 12.750 6.998 -17.027 1.00 89.56 97 THR A O 1
ATOM 753 N N . PHE A 1 98 ? 11.467 7.785 -15.353 1.00 87.44 98 PHE A N 1
ATOM 754 C CA . PHE A 1 98 ? 10.409 8.398 -16.156 1.00 87.44 98 PHE A CA 1
ATOM 755 C C . PHE A 1 98 ? 10.437 9.913 -15.945 1.00 87.44 98 PHE A C 1
ATOM 757 O O . PHE A 1 98 ? 9.888 10.392 -14.966 1.00 87.44 98 PHE A O 1
ATOM 764 N N . ASP A 1 99 ? 11.107 10.645 -16.827 1.00 85.44 99 ASP A N 1
ATOM 765 C CA . ASP A 1 99 ? 11.267 12.107 -16.790 1.00 85.44 99 ASP A CA 1
ATOM 766 C C . ASP A 1 99 ? 10.231 12.747 -17.735 1.00 85.44 99 ASP A C 1
ATOM 768 O O . ASP A 1 99 ? 10.484 12.983 -18.917 1.00 85.44 99 ASP A O 1
ATOM 772 N N . LEU A 1 100 ? 9.001 12.881 -17.243 1.00 75.88 100 LEU A N 1
ATOM 773 C CA . LEU A 1 100 ? 7.802 13.224 -18.004 1.00 75.88 100 LEU A CA 1
ATOM 774 C C . LEU A 1 100 ? 7.438 14.697 -17.775 1.00 75.88 100 LEU A C 1
ATOM 776 O O . LEU A 1 100 ? 6.560 15.003 -16.982 1.00 75.88 100 LEU A O 1
ATOM 780 N N . ALA A 1 101 ? 8.057 15.634 -18.492 1.00 67.62 101 ALA A N 1
ATOM 781 C CA . ALA A 1 101 ? 7.799 17.070 -18.295 1.00 67.62 101 ALA A CA 1
ATOM 782 C C . ALA A 1 101 ? 6.429 17.576 -18.826 1.00 67.62 101 ALA A C 1
ATOM 784 O O . ALA A 1 101 ? 6.080 18.747 -18.655 1.00 67.62 101 ALA A O 1
ATOM 785 N N . SER A 1 102 ? 5.637 16.718 -19.478 1.00 68.06 102 SER A N 1
ATOM 786 C CA . SER A 1 102 ? 4.310 17.022 -20.041 1.00 68.06 102 SER A CA 1
ATOM 787 C C . SER A 1 102 ? 3.275 15.968 -19.628 1.00 68.06 102 SER A C 1
ATOM 789 O O . SER A 1 102 ? 3.672 14.923 -19.131 1.00 68.06 102 SER A O 1
ATOM 791 N N . ASN A 1 103 ? 1.971 16.195 -19.889 1.00 66.44 103 ASN A N 1
ATOM 792 C CA . ASN A 1 103 ? 0.806 15.345 -19.518 1.00 66.44 103 ASN A CA 1
ATOM 793 C C . ASN A 1 103 ? 0.758 13.929 -20.149 1.00 66.44 103 ASN A C 1
ATOM 795 O O . ASN A 1 103 ? -0.300 13.409 -20.510 1.00 66.44 103 ASN A O 1
ATOM 799 N N . VAL A 1 104 ? 1.908 13.312 -20.329 1.00 70.62 104 VAL A N 1
ATOM 800 C CA . VAL A 1 104 ? 2.157 12.058 -21.010 1.00 70.62 104 VAL A CA 1
ATOM 801 C C . VAL A 1 104 ? 2.155 10.925 -19.990 1.00 70.62 104 VAL A C 1
ATOM 803 O O . VAL A 1 104 ? 2.785 11.021 -18.945 1.00 70.62 104 VAL A O 1
ATOM 806 N N . SER A 1 105 ? 1.456 9.830 -20.287 1.00 79.31 105 SER A N 1
ATOM 807 C CA . SER A 1 105 ? 1.463 8.622 -19.454 1.00 79.31 105 SER A CA 1
ATOM 808 C C . SER A 1 105 ? 2.093 7.457 -20.193 1.00 79.31 105 SER A C 1
ATOM 810 O O . SER A 1 105 ? 1.757 7.209 -21.354 1.00 79.31 105 SER A O 1
ATOM 812 N N . TYR A 1 106 ? 2.968 6.723 -19.508 1.00 85.94 106 TYR A N 1
ATOM 813 C CA . TYR A 1 106 ? 3.601 5.534 -20.063 1.00 85.94 106 TYR A CA 1
ATOM 814 C C . TYR A 1 106 ? 2.824 4.264 -19.719 1.00 85.94 106 TYR A C 1
ATOM 816 O O . TYR A 1 106 ? 2.343 4.095 -18.599 1.00 85.94 106 TYR A O 1
ATOM 824 N N . LEU A 1 107 ? 2.745 3.349 -20.684 1.00 88.62 107 LEU A N 1
ATOM 825 C CA . LEU A 1 107 ? 2.244 1.990 -20.499 1.00 88.62 107 LEU A CA 1
ATOM 826 C C . LEU A 1 107 ? 3.350 0.999 -20.855 1.00 88.62 107 LEU A C 1
ATOM 828 O O . LEU A 1 107 ? 3.725 0.893 -22.020 1.00 88.62 107 LEU A O 1
ATOM 832 N N . ILE A 1 108 ? 3.831 0.239 -19.878 1.00 91.12 108 ILE A N 1
ATOM 833 C CA . ILE A 1 108 ? 4.764 -0.869 -20.099 1.00 91.12 108 ILE A CA 1
ATOM 834 C C . ILE A 1 108 ? 3.969 -2.169 -20.077 1.00 91.12 108 ILE A C 1
ATOM 836 O O . ILE A 1 108 ? 3.272 -2.459 -19.108 1.00 91.12 108 ILE A O 1
ATOM 840 N N . ARG A 1 109 ? 4.066 -2.953 -21.149 1.00 92.12 109 ARG A N 1
ATOM 841 C CA . ARG A 1 109 ? 3.299 -4.188 -21.337 1.00 92.12 109 ARG A CA 1
ATOM 842 C C . ARG A 1 109 ? 4.091 -5.235 -22.108 1.00 92.12 109 ARG A C 1
ATOM 844 O O . ARG A 1 109 ? 5.182 -4.972 -22.602 1.00 92.12 109 ARG A O 1
ATOM 851 N N . SER A 1 110 ? 3.505 -6.411 -22.272 1.00 89.31 110 SER A N 1
ATOM 852 C CA . SER A 1 110 ? 3.967 -7.426 -23.211 1.00 89.31 110 SER A CA 1
ATOM 853 C C . SER A 1 110 ? 2.783 -7.902 -24.056 1.00 89.31 110 SER A C 1
ATOM 855 O O . SER A 1 110 ? 1.774 -8.358 -23.525 1.00 89.31 110 SER A O 1
ATOM 857 N N . SER A 1 111 ? 2.864 -7.764 -25.383 1.00 84.00 111 SER A N 1
ATOM 858 C CA . SER A 1 111 ? 1.788 -8.175 -26.312 1.00 84.00 111 SER A CA 1
ATOM 859 C C . SER A 1 111 ? 1.588 -9.688 -26.397 1.00 84.00 111 SER A C 1
ATOM 861 O O . SER A 1 111 ? 0.551 -10.169 -26.848 1.00 84.00 111 SER A O 1
ATOM 863 N N . SER A 1 112 ? 2.573 -10.437 -25.926 1.00 71.44 112 SER A N 1
ATOM 864 C CA . SER A 1 112 ? 2.494 -11.859 -25.648 1.00 71.44 112 SER A CA 1
ATOM 865 C C . SER A 1 112 ? 2.718 -12.030 -24.134 1.00 71.44 112 SER A C 1
ATOM 867 O O . SER A 1 112 ? 3.421 -11.230 -23.520 1.00 71.44 112 SER A O 1
ATOM 869 N N . GLN A 1 113 ? 2.010 -12.941 -23.467 1.00 70.38 113 GLN A N 1
ATOM 870 C CA . GLN A 1 113 ? 2.022 -13.009 -21.995 1.00 70.38 113 GLN A CA 1
ATOM 871 C C . GLN A 1 113 ? 3.403 -13.411 -21.438 1.00 70.38 113 GLN A C 1
ATOM 873 O O . GLN A 1 113 ? 4.034 -14.302 -22.006 1.00 70.38 113 GLN A O 1
ATOM 878 N N . ASN A 1 114 ? 3.774 -12.873 -20.261 1.00 76.62 114 ASN A N 1
ATOM 879 C CA . ASN A 1 114 ? 4.966 -13.203 -19.444 1.00 76.62 114 ASN A CA 1
ATOM 880 C C . ASN A 1 114 ? 6.240 -12.378 -19.709 1.00 76.62 114 ASN A C 1
ATOM 882 O O . ASN A 1 114 ? 7.344 -12.882 -19.519 1.00 76.62 114 ASN A O 1
ATOM 886 N N . GLY A 1 115 ? 6.125 -11.109 -20.109 1.00 85.00 115 GLY A N 1
ATOM 887 C CA . GLY A 1 115 ? 7.297 -10.224 -20.093 1.00 85.00 115 GLY A CA 1
ATOM 888 C C . GLY A 1 115 ? 7.786 -9.986 -18.658 1.00 85.00 115 GLY A C 1
ATOM 889 O O . GLY A 1 115 ? 6.973 -9.816 -17.751 1.00 85.00 115 GLY A O 1
ATOM 890 N N . ILE A 1 116 ? 9.098 -9.951 -18.431 1.00 89.44 116 ILE A N 1
ATOM 891 C CA . ILE A 1 116 ? 9.669 -9.664 -17.107 1.00 89.44 116 ILE A CA 1
ATOM 892 C C . ILE A 1 116 ? 10.511 -8.395 -17.190 1.00 89.44 116 ILE A C 1
ATOM 894 O O . ILE A 1 116 ? 11.334 -8.249 -18.088 1.00 89.44 116 ILE A O 1
ATOM 898 N N . VAL A 1 117 ? 10.346 -7.487 -16.232 1.00 90.56 117 VAL A N 1
ATOM 899 C CA . VAL A 1 117 ? 11.281 -6.381 -15.994 1.00 90.56 117 VAL A CA 1
ATOM 900 C C . VAL A 1 117 ? 12.020 -6.669 -14.696 1.00 90.56 117 VAL A C 1
ATOM 902 O O . VAL A 1 117 ? 11.387 -6.802 -13.659 1.00 90.56 117 VAL A O 1
ATOM 905 N N . ARG A 1 118 ? 13.346 -6.758 -14.743 1.00 88.94 118 ARG A N 1
ATOM 906 C CA . ARG A 1 118 ? 14.243 -6.852 -13.589 1.00 88.94 118 ARG A CA 1
ATOM 907 C C . ARG A 1 118 ? 15.018 -5.551 -13.470 1.00 88.94 118 ARG A C 1
ATOM 909 O O . ARG A 1 118 ? 15.895 -5.272 -14.288 1.00 88.94 118 ARG A O 1
ATOM 916 N N . ASN A 1 119 ? 14.689 -4.758 -12.464 1.00 84.81 119 ASN A N 1
ATOM 917 C CA . ASN A 1 119 ? 15.363 -3.506 -12.167 1.00 84.81 119 ASN A CA 1
ATOM 918 C C . ASN A 1 119 ? 16.257 -3.674 -10.930 1.00 84.81 119 ASN A C 1
ATOM 920 O O . ASN A 1 119 ? 15.813 -4.154 -9.889 1.00 84.81 119 ASN A O 1
ATOM 924 N N . PHE A 1 120 ? 17.522 -3.279 -11.048 1.00 82.50 120 PHE A N 1
ATOM 925 C CA . PHE A 1 120 ? 18.538 -3.413 -9.998 1.00 82.50 120 PHE A CA 1
ATOM 926 C C . PHE A 1 120 ? 18.816 -2.102 -9.242 1.00 82.50 120 PHE A C 1
ATOM 928 O O . PHE A 1 120 ? 19.709 -2.058 -8.394 1.00 82.50 120 PHE A O 1
ATOM 935 N N . GLY A 1 121 ? 18.049 -1.045 -9.508 1.00 78.75 121 GLY A N 1
ATOM 936 C CA . GLY A 1 121 ? 18.177 0.261 -8.860 1.00 78.75 121 GLY A CA 1
ATOM 937 C C . GLY A 1 121 ? 16.835 0.972 -8.759 1.00 78.75 121 GLY A C 1
ATOM 938 O O . GLY A 1 121 ? 15.800 0.377 -9.037 1.00 78.75 121 GLY A O 1
ATOM 939 N N . ASP A 1 122 ? 16.825 2.234 -8.336 1.00 77.88 122 ASP A N 1
ATOM 940 C CA . ASP A 1 122 ? 15.565 2.932 -8.057 1.00 77.88 122 ASP A CA 1
ATOM 941 C C . ASP A 1 122 ? 14.635 3.004 -9.272 1.00 77.88 122 ASP A C 1
ATOM 943 O O . ASP A 1 122 ? 15.063 3.035 -10.432 1.00 77.88 122 ASP A O 1
ATOM 947 N N . LEU A 1 123 ? 13.341 3.070 -8.972 1.00 84.31 123 LEU A N 1
ATOM 948 C CA . LEU A 1 123 ? 12.312 3.402 -9.939 1.00 84.31 123 LEU A CA 1
ATOM 949 C C . LEU A 1 123 ? 11.863 4.829 -9.648 1.00 84.31 123 LEU A C 1
ATOM 951 O O . LEU A 1 123 ? 11.285 5.096 -8.595 1.00 84.31 123 LEU A O 1
ATOM 955 N N . VAL A 1 124 ? 12.202 5.745 -10.550 1.00 83.06 124 VAL A N 1
ATOM 956 C CA . VAL A 1 124 ? 12.040 7.184 -10.314 1.00 83.06 124 VAL A CA 1
ATOM 957 C C . VAL A 1 124 ? 11.103 7.767 -11.363 1.00 83.06 124 VAL A C 1
ATOM 959 O O . VAL A 1 124 ? 11.331 7.583 -12.556 1.00 83.06 124 VAL A O 1
ATOM 962 N N . SER A 1 125 ? 10.087 8.492 -10.914 1.00 83.62 125 SER A N 1
ATOM 963 C CA . SER A 1 125 ? 9.198 9.312 -11.731 1.00 83.62 125 SER A CA 1
ATOM 964 C C . SER A 1 125 ? 9.072 10.681 -11.053 1.00 83.62 125 SER A C 1
ATOM 966 O O . SER A 1 125 ? 8.165 10.856 -10.239 1.00 83.62 125 SER A O 1
ATOM 968 N N . PRO A 1 126 ? 10.008 11.621 -11.298 1.00 71.62 126 PRO A N 1
ATOM 969 C CA . PRO A 1 126 ? 10.017 12.934 -10.645 1.00 71.62 126 PRO A CA 1
ATOM 970 C C . PRO A 1 126 ? 8.878 13.874 -11.078 1.00 71.62 126 PRO A C 1
ATOM 972 O O . PRO A 1 126 ? 8.766 14.967 -10.528 1.00 71.62 126 PRO A O 1
ATOM 975 N N . ASP A 1 127 ? 8.045 13.480 -12.045 1.00 71.19 127 ASP A N 1
ATOM 976 C CA . ASP A 1 127 ? 7.010 14.337 -12.633 1.00 71.19 127 ASP A CA 1
ATOM 977 C C . ASP A 1 127 ? 5.590 13.811 -12.408 1.00 71.19 127 ASP A C 1
ATOM 979 O O . ASP A 1 127 ? 5.385 12.627 -12.173 1.00 71.19 127 ASP A O 1
ATOM 983 N N . ALA A 1 128 ? 4.583 14.684 -12.515 1.00 65.75 128 ALA A N 1
ATOM 984 C CA . ALA A 1 128 ? 3.203 14.485 -12.043 1.00 65.75 128 ALA A CA 1
ATOM 985 C C . ALA A 1 128 ? 2.349 13.445 -12.799 1.00 65.75 128 ALA A C 1
ATOM 987 O O . ALA A 1 128 ? 1.119 13.476 -12.699 1.00 65.75 128 ALA A O 1
ATOM 988 N N . HIS A 1 129 ? 2.944 12.568 -13.605 1.00 77.00 129 HIS A N 1
ATOM 989 C CA . HIS A 1 129 ? 2.199 11.799 -14.597 1.00 77.00 129 HIS A CA 1
ATOM 990 C C . HIS A 1 129 ? 2.241 10.296 -14.387 1.00 77.00 129 HIS A C 1
ATOM 992 O O . HIS A 1 129 ? 3.149 9.734 -13.778 1.00 77.00 129 HIS A O 1
ATOM 998 N N . ASN A 1 130 ? 1.189 9.645 -14.882 1.00 79.31 130 ASN A N 1
ATOM 999 C CA . ASN A 1 130 ? 0.945 8.254 -14.561 1.00 79.31 130 ASN A CA 1
ATOM 1000 C C . ASN A 1 130 ? 1.857 7.329 -15.367 1.00 79.31 130 ASN A C 1
ATOM 1002 O O . ASN A 1 130 ? 1.938 7.417 -16.594 1.00 79.31 130 ASN A O 1
ATOM 1006 N N . VAL A 1 131 ? 2.469 6.372 -14.680 1.00 88.00 131 VAL A N 1
ATOM 1007 C CA . VAL A 1 131 ? 3.192 5.260 -15.302 1.00 88.00 131 VAL A CA 1
ATOM 1008 C C . VAL A 1 131 ? 2.476 3.976 -14.926 1.00 88.00 131 VAL A C 1
ATOM 1010 O O . VAL A 1 131 ? 2.332 3.674 -13.744 1.00 88.00 131 VAL A O 1
ATOM 1013 N N . ALA A 1 132 ? 2.031 3.212 -15.918 1.00 91.88 132 ALA A N 1
ATOM 1014 C CA . ALA A 1 132 ? 1.340 1.950 -15.710 1.00 91.88 132 ALA A CA 1
ATOM 1015 C C . ALA A 1 132 ? 2.188 0.764 -16.187 1.00 91.88 132 ALA A C 1
ATOM 1017 O O . ALA A 1 132 ? 2.627 0.718 -17.337 1.00 91.88 132 ALA A O 1
ATOM 1018 N N . PHE A 1 133 ? 2.354 -0.227 -15.316 1.00 93.25 133 PHE A N 1
ATOM 1019 C CA . PHE A 1 133 ? 2.845 -1.558 -15.657 1.00 93.25 133 PHE A CA 1
ATOM 1020 C C . PHE A 1 133 ? 1.632 -2.473 -15.805 1.00 93.25 133 PHE A C 1
ATOM 1022 O O . PHE A 1 133 ? 0.863 -2.671 -14.862 1.00 93.25 133 PHE A O 1
ATOM 1029 N N . ASP A 1 134 ? 1.427 -2.973 -17.015 1.00 93.88 134 ASP A N 1
ATOM 1030 C CA . ASP A 1 134 ? 0.281 -3.790 -17.391 1.00 93.88 134 ASP A CA 1
ATOM 1031 C C . ASP A 1 134 ? 0.337 -5.192 -16.769 1.00 93.88 134 ASP A C 1
ATOM 1033 O O . ASP A 1 134 ? 1.409 -5.739 -16.527 1.00 93.88 134 ASP A O 1
ATOM 1037 N N . ALA A 1 135 ? -0.822 -5.823 -16.582 1.00 92.31 135 ALA A N 1
ATOM 1038 C CA . ALA A 1 135 ? -0.916 -7.175 -16.028 1.00 92.31 135 ALA A CA 1
ATOM 1039 C C . ALA A 1 135 ? -0.224 -8.262 -16.881 1.00 92.31 135 ALA A C 1
ATOM 1041 O O . ALA A 1 135 ? -0.003 -9.371 -16.402 1.00 92.31 135 ALA A O 1
ATOM 1042 N N . SER A 1 136 ? 0.117 -7.970 -18.140 1.00 91.31 136 SER A N 1
ATOM 1043 C CA . SER A 1 136 ? 0.864 -8.873 -19.028 1.00 91.31 136 SER A CA 1
ATOM 1044 C C . SER A 1 136 ? 2.337 -9.078 -18.657 1.00 91.31 136 SER A C 1
ATOM 1046 O O . SER A 1 136 ? 2.985 -9.950 -19.253 1.00 91.31 136 SER A O 1
ATOM 1048 N N . ILE A 1 137 ? 2.871 -8.298 -17.712 1.00 91.44 137 ILE A N 1
ATOM 1049 C CA . ILE A 1 137 ? 4.262 -8.400 -17.261 1.00 91.44 137 ILE A CA 1
ATOM 1050 C C . ILE A 1 137 ? 4.370 -8.764 -15.778 1.00 91.44 137 ILE A C 1
ATOM 1052 O O . ILE A 1 137 ? 3.384 -8.753 -15.047 1.00 91.44 137 ILE A O 1
ATOM 1056 N N . SER A 1 138 ? 5.591 -9.055 -15.337 1.00 91.50 138 SER A N 1
ATOM 1057 C CA . SER A 1 138 ? 5.993 -9.083 -13.928 1.00 91.50 138 SER A CA 1
ATOM 1058 C C . SER A 1 138 ? 7.146 -8.108 -13.718 1.00 91.50 138 SER A C 1
ATOM 1060 O O . SER A 1 138 ? 8.089 -8.081 -14.512 1.00 91.50 138 SER A O 1
ATOM 1062 N N . TYR A 1 139 ? 7.092 -7.327 -12.643 1.00 91.06 139 TYR A N 1
ATOM 1063 C CA . TYR A 1 139 ? 8.158 -6.402 -12.271 1.00 91.06 139 TYR A CA 1
ATOM 1064 C C . TYR A 1 139 ? 8.924 -6.955 -11.068 1.00 91.06 139 TYR A C 1
ATOM 1066 O O . TYR A 1 139 ? 8.340 -7.273 -10.035 1.00 91.06 139 TYR A O 1
ATOM 1074 N N . PHE A 1 140 ? 10.240 -7.061 -11.194 1.00 88.12 140 PHE A N 1
ATOM 1075 C CA . PHE A 1 140 ? 11.142 -7.503 -10.145 1.00 88.12 140 PHE A CA 1
ATOM 1076 C C . PHE A 1 140 ? 12.111 -6.385 -9.788 1.00 88.12 140 PHE A C 1
ATOM 1078 O O . PHE A 1 140 ? 12.812 -5.861 -10.655 1.00 88.12 140 PHE A O 1
ATOM 1085 N N . GLN A 1 141 ? 12.169 -6.054 -8.504 1.00 84.12 141 GLN A N 1
ATOM 1086 C CA . GLN A 1 141 ? 13.202 -5.202 -7.940 1.00 84.12 141 GLN A CA 1
ATOM 1087 C C . GLN A 1 141 ? 14.259 -6.090 -7.277 1.00 84.12 141 GLN A C 1
ATOM 1089 O O . GLN A 1 141 ? 14.043 -6.625 -6.191 1.00 84.12 141 GLN A O 1
ATOM 1094 N N . ASP A 1 142 ? 15.407 -6.235 -7.927 1.00 79.88 142 ASP A N 1
ATOM 1095 C CA . ASP A 1 142 ? 16.492 -7.129 -7.497 1.00 79.88 142 ASP A CA 1
ATOM 1096 C C . ASP A 1 142 ? 17.692 -6.343 -6.921 1.00 79.88 142 ASP A C 1
ATOM 1098 O O . ASP A 1 142 ? 18.826 -6.819 -6.906 1.00 79.88 142 ASP A O 1
ATOM 1102 N N . SER A 1 143 ? 17.454 -5.113 -6.453 1.00 70.88 143 SER A N 1
ATOM 1103 C CA . SER A 1 143 ? 18.463 -4.290 -5.780 1.00 70.88 143 SER A CA 1
ATOM 1104 C C . SER A 1 143 ? 18.684 -4.733 -4.330 1.00 70.88 143 SER A C 1
ATOM 1106 O O . SER A 1 143 ? 17.733 -4.761 -3.548 1.00 70.88 143 SER A O 1
ATOM 1108 N N . ASP A 1 144 ? 19.938 -4.940 -3.926 1.00 64.00 144 ASP A N 1
ATOM 1109 C CA . ASP A 1 144 ? 20.296 -5.089 -2.512 1.00 64.00 144 ASP A CA 1
ATOM 1110 C C . ASP A 1 144 ? 19.987 -3.782 -1.748 1.00 64.00 144 ASP A C 1
ATOM 1112 O O . ASP A 1 144 ? 20.661 -2.769 -1.942 1.00 64.00 144 ASP A O 1
ATOM 1116 N N . GLY A 1 145 ? 18.993 -3.794 -0.852 1.00 69.00 145 GLY A N 1
ATOM 1117 C CA . GLY A 1 145 ? 18.694 -2.669 0.050 1.00 69.00 145 GLY A CA 1
ATOM 1118 C C . GLY A 1 145 ? 17.272 -2.111 -0.052 1.00 69.00 145 GLY A C 1
ATOM 1119 O O . GLY A 1 145 ? 16.358 -2.771 -0.537 1.00 69.00 145 GLY A O 1
ATOM 1120 N N . VAL A 1 146 ? 17.075 -0.897 0.464 1.00 74.00 146 VAL A N 1
ATOM 1121 C CA . VAL A 1 146 ? 15.769 -0.221 0.458 1.00 74.00 146 VAL A CA 1
ATOM 1122 C C . VAL A 1 146 ? 15.394 0.141 -0.976 1.00 74.00 146 VAL A C 1
ATOM 1124 O O . VAL A 1 146 ? 16.146 0.847 -1.644 1.00 74.00 146 VAL A O 1
ATOM 1127 N N . TRP A 1 147 ? 14.220 -0.294 -1.432 1.00 82.62 147 TRP A N 1
ATOM 1128 C CA . TRP A 1 147 ? 13.672 0.187 -2.698 1.00 82.62 147 TRP A CA 1
ATOM 1129 C C . TRP A 1 147 ? 12.945 1.508 -2.466 1.00 82.62 147 TRP A C 1
ATOM 1131 O O . TRP A 1 147 ? 11.937 1.542 -1.759 1.00 82.62 147 TRP A O 1
ATOM 1141 N N . THR A 1 148 ? 13.446 2.591 -3.057 1.00 79.94 148 THR A N 1
ATOM 1142 C CA . THR A 1 148 ? 12.739 3.873 -3.035 1.00 79.94 148 THR A CA 1
ATOM 1143 C C . THR A 1 148 ? 11.903 4.005 -4.300 1.00 79.94 148 THR A C 1
ATOM 1145 O O . THR A 1 148 ? 12.433 4.091 -5.410 1.00 79.94 148 THR A O 1
ATOM 1148 N N . LEU A 1 149 ? 10.584 4.036 -4.125 1.00 83.25 149 LEU A N 1
ATOM 1149 C CA . LEU A 1 149 ? 9.628 4.354 -5.172 1.00 83.25 149 LEU A CA 1
ATOM 1150 C C . LEU A 1 149 ? 9.375 5.864 -5.142 1.00 83.25 149 LEU A C 1
ATOM 1152 O O . LEU A 1 149 ? 8.409 6.350 -4.544 1.00 83.25 149 LEU A O 1
ATOM 1156 N N . ASN A 1 150 ? 10.297 6.611 -5.754 1.00 80.56 150 ASN A N 1
ATOM 1157 C CA . ASN A 1 150 ? 10.169 8.057 -5.862 1.00 80.56 150 ASN A CA 1
ATOM 1158 C C . ASN A 1 150 ? 9.186 8.377 -6.984 1.00 80.56 150 ASN A C 1
ATOM 1160 O O . ASN A 1 150 ? 9.525 8.352 -8.166 1.00 80.56 150 ASN A O 1
ATOM 1164 N N . THR A 1 151 ? 7.954 8.626 -6.571 1.00 75.38 151 THR A N 1
ATOM 1165 C CA . THR A 1 151 ? 6.813 8.901 -7.438 1.00 75.38 151 THR A CA 1
ATOM 1166 C C . THR A 1 151 ? 6.249 10.269 -7.148 1.00 75.38 151 THR A C 1
ATOM 1168 O O . THR A 1 151 ? 5.076 10.487 -7.368 1.00 75.38 151 THR A O 1
ATOM 1171 N N . ASN A 1 152 ? 7.024 11.184 -6.576 1.00 72.25 152 ASN A N 1
ATOM 1172 C CA . ASN A 1 152 ? 6.525 12.520 -6.301 1.00 72.25 152 ASN A CA 1
ATOM 1173 C C . ASN A 1 152 ? 6.787 13.418 -7.513 1.00 72.25 152 ASN A C 1
ATOM 1175 O O . ASN A 1 152 ? 7.953 13.517 -7.898 1.00 72.25 152 ASN A O 1
ATOM 1179 N N . PRO A 1 153 ? 5.778 14.101 -8.090 1.00 65.31 153 PRO A N 1
ATOM 1180 C CA . PRO A 1 153 ? 4.336 14.085 -7.785 1.00 65.31 153 PRO A CA 1
ATOM 1181 C C . PRO A 1 153 ? 3.517 13.068 -8.610 1.00 65.31 153 PRO A C 1
ATOM 1183 O O . PRO A 1 153 ? 2.290 13.147 -8.653 1.00 65.31 153 PRO A O 1
ATOM 1186 N N . ALA A 1 154 ? 4.188 12.156 -9.311 1.00 67.12 154 ALA A N 1
ATOM 1187 C CA . ALA A 1 154 ? 3.621 11.065 -10.100 1.00 67.12 154 ALA A CA 1
ATOM 1188 C C . ALA A 1 154 ? 2.633 10.128 -9.376 1.00 67.12 154 ALA A C 1
ATOM 1190 O O . ALA A 1 154 ? 2.508 10.055 -8.151 1.00 67.12 154 ALA A O 1
ATOM 1191 N N . TYR A 1 155 ? 1.988 9.292 -10.189 1.00 80.75 155 TYR A N 1
ATOM 1192 C CA . TYR A 1 155 ? 1.215 8.151 -9.719 1.00 80.75 155 TYR A CA 1
ATOM 1193 C C . TYR A 1 155 ? 1.610 6.894 -10.504 1.00 80.75 155 TYR A C 1
ATOM 1195 O O . TYR A 1 155 ? 1.384 6.802 -11.711 1.00 80.75 155 TYR A O 1
ATOM 1203 N N . MET A 1 156 ? 2.217 5.902 -9.853 1.00 89.38 156 MET A N 1
ATOM 1204 C CA . MET A 1 156 ? 2.597 4.647 -10.512 1.00 89.38 156 MET A CA 1
ATOM 1205 C C . MET A 1 156 ? 1.545 3.569 -10.290 1.00 89.38 156 MET A C 1
ATOM 1207 O O . MET A 1 156 ? 1.099 3.336 -9.175 1.00 89.38 156 MET A O 1
ATOM 1211 N N . VAL A 1 157 ? 1.149 2.874 -11.349 1.00 92.00 157 VAL A N 1
ATOM 1212 C CA . VAL A 1 157 ? 0.135 1.821 -11.296 1.00 92.00 157 VAL A CA 1
ATOM 1213 C C . VAL A 1 157 ? 0.777 0.498 -11.676 1.00 92.00 157 VAL A C 1
ATOM 1215 O O . VAL A 1 157 ? 1.137 0.277 -12.830 1.00 92.00 157 VAL A O 1
ATOM 1218 N N . PHE A 1 158 ? 0.892 -0.408 -10.714 1.00 93.38 158 PHE A N 1
ATOM 1219 C CA . PHE A 1 158 ? 1.322 -1.779 -10.947 1.00 93.38 158 PHE A CA 1
ATOM 1220 C C . PHE A 1 158 ? 0.097 -2.682 -11.045 1.00 93.38 158 PHE A C 1
ATOM 1222 O O . PHE A 1 158 ? -0.412 -3.164 -10.035 1.00 93.38 158 PHE A O 1
ATOM 1229 N N . ASN A 1 159 ? -0.371 -2.928 -12.269 1.00 93.44 159 ASN A N 1
ATOM 1230 C CA . ASN A 1 159 ? -1.361 -3.976 -12.542 1.00 93.44 159 ASN A CA 1
ATOM 1231 C C . ASN A 1 159 ? -0.701 -5.357 -12.707 1.00 93.44 159 ASN A C 1
ATOM 1233 O O . ASN A 1 159 ? -1.394 -6.357 -12.874 1.00 93.44 159 ASN A O 1
ATOM 1237 N N . CYS A 1 160 ? 0.631 -5.407 -12.663 1.00 92.25 160 CYS A N 1
ATOM 1238 C CA . CYS A 1 160 ? 1.453 -6.609 -12.644 1.00 92.25 160 CYS A CA 1
ATOM 1239 C C . CYS A 1 160 ? 1.859 -7.023 -11.230 1.00 92.25 160 CYS A C 1
ATOM 1241 O O . CYS A 1 160 ? 1.908 -6.195 -10.319 1.00 92.25 160 CYS A O 1
ATOM 1243 N N . ALA A 1 161 ? 2.268 -8.285 -11.084 1.00 91.25 161 ALA A N 1
ATOM 1244 C CA . ALA A 1 161 ? 2.943 -8.744 -9.877 1.00 91.25 161 ALA A CA 1
ATOM 1245 C C . ALA A 1 161 ? 4.272 -7.997 -9.678 1.00 91.25 161 ALA A C 1
ATOM 1247 O O . ALA A 1 161 ? 5.071 -7.873 -10.613 1.00 91.25 161 ALA A O 1
ATOM 1248 N N . VAL A 1 162 ? 4.504 -7.531 -8.450 1.00 89.25 162 VAL A N 1
ATOM 1249 C CA . VAL A 1 162 ? 5.752 -6.912 -7.999 1.00 89.25 162 VAL A CA 1
ATOM 1250 C C . VAL A 1 162 ? 6.468 -7.878 -7.052 1.00 89.25 162 VAL A C 1
ATOM 1252 O O . VAL A 1 162 ? 5.934 -8.282 -6.014 1.00 89.25 162 VAL A O 1
ATOM 1255 N N . GLY A 1 163 ? 7.680 -8.278 -7.429 1.00 85.88 163 GLY A N 1
ATOM 1256 C CA . GLY A 1 163 ? 8.516 -9.226 -6.692 1.00 85.88 163 GLY A CA 1
ATOM 1257 C C . GLY A 1 163 ? 9.981 -8.797 -6.642 1.00 85.88 163 GLY A C 1
ATOM 1258 O O . GLY A 1 163 ? 10.326 -7.684 -7.024 1.00 85.88 163 GLY A O 1
ATOM 1259 N N . GLY A 1 164 ? 10.849 -9.694 -6.179 1.00 76.75 164 GLY A N 1
ATOM 1260 C CA . GLY A 1 164 ? 12.298 -9.476 -6.142 1.00 76.75 164 GLY A CA 1
ATOM 1261 C C . GLY A 1 164 ? 12.888 -9.474 -4.736 1.00 76.75 164 GLY A C 1
ATOM 1262 O O . GLY A 1 164 ? 12.182 -9.623 -3.733 1.00 76.75 164 GLY A O 1
ATOM 1263 N N . ALA A 1 165 ? 14.211 -9.371 -4.678 1.00 68.44 165 ALA A N 1
ATOM 1264 C CA . ALA A 1 165 ? 14.977 -9.330 -3.438 1.00 68.44 165 ALA A CA 1
ATOM 1265 C C . ALA A 1 165 ? 14.992 -7.909 -2.850 1.00 68.44 165 ALA A C 1
ATOM 1267 O O . ALA A 1 165 ? 16.037 -7.273 -2.774 1.00 68.44 165 ALA A O 1
ATOM 1268 N N . PHE A 1 166 ? 13.837 -7.395 -2.418 1.00 67.19 166 PHE A N 1
ATOM 1269 C CA . PHE A 1 166 ? 13.799 -6.133 -1.673 1.00 67.19 166 PHE A CA 1
ATOM 1270 C C . PHE A 1 166 ? 14.624 -6.297 -0.393 1.00 67.19 166 PHE A C 1
ATOM 1272 O O . PHE A 1 166 ? 14.419 -7.255 0.359 1.00 67.19 166 PHE A O 1
ATOM 1279 N N . GLY A 1 167 ? 15.533 -5.368 -0.106 1.00 57.09 167 GLY A N 1
ATOM 1280 C CA . GLY A 1 167 ? 16.251 -5.316 1.162 1.00 57.09 167 GLY A CA 1
ATOM 1281 C C . GLY A 1 167 ? 15.303 -4.914 2.279 1.00 57.09 167 GLY A C 1
ATOM 1282 O O . GLY A 1 167 ? 15.322 -3.782 2.725 1.00 57.09 167 GLY A O 1
ATOM 1283 N N . ASN A 1 168 ? 14.449 -5.842 2.701 1.00 68.44 168 ASN A N 1
ATOM 1284 C CA . ASN A 1 168 ? 13.465 -5.757 3.778 1.00 68.44 168 ASN A CA 1
ATOM 1285 C C . ASN A 1 168 ? 12.501 -4.560 3.768 1.00 68.44 168 ASN A C 1
ATOM 1287 O O . ASN A 1 168 ? 11.592 -4.582 4.587 1.00 68.44 168 ASN A O 1
ATOM 1291 N N . SER A 1 169 ? 12.643 -3.543 2.915 1.00 85.44 169 SER A N 1
ATOM 1292 C CA . SER A 1 169 ? 11.863 -2.308 3.006 1.00 85.44 169 SER A CA 1
ATOM 1293 C C . SER A 1 169 ? 11.616 -1.658 1.642 1.00 85.44 169 SER A C 1
ATOM 1295 O O . SER A 1 169 ? 12.496 -1.632 0.779 1.00 85.44 169 SER A O 1
ATOM 1297 N N . ILE A 1 170 ? 10.422 -1.093 1.483 1.00 88.50 170 ILE A N 1
ATOM 1298 C CA . ILE A 1 170 ? 10.016 -0.214 0.386 1.00 88.50 170 ILE A CA 1
ATOM 1299 C C . ILE A 1 170 ? 9.673 1.141 1.000 1.00 88.50 170 ILE A C 1
ATOM 1301 O O . ILE A 1 170 ? 8.876 1.198 1.936 1.00 88.50 170 ILE A O 1
ATOM 1305 N N . THR A 1 171 ? 10.240 2.214 0.456 1.00 90.31 171 THR A N 1
ATOM 1306 C CA . THR A 1 171 ? 9.891 3.595 0.807 1.00 90.31 171 THR A CA 1
ATOM 1307 C C . THR A 1 171 ? 9.160 4.235 -0.364 1.00 90.31 171 THR A C 1
ATOM 1309 O O . THR A 1 171 ? 9.712 4.341 -1.458 1.00 90.31 171 THR A O 1
ATOM 1312 N N . LEU A 1 172 ? 7.923 4.664 -0.138 1.00 91.69 172 LEU A N 1
ATOM 1313 C CA . LEU A 1 172 ? 7.089 5.361 -1.109 1.00 91.69 172 LEU A CA 1
ATOM 1314 C C . LEU A 1 172 ? 7.094 6.860 -0.815 1.00 91.69 172 LEU A C 1
ATOM 1316 O O . LEU A 1 172 ? 6.685 7.247 0.277 1.00 91.69 172 LEU A O 1
ATOM 1320 N N . ASP A 1 173 ? 7.478 7.667 -1.808 1.00 88.12 173 ASP A N 1
ATOM 1321 C CA . ASP A 1 173 ? 7.544 9.135 -1.693 1.00 88.12 173 ASP A CA 1
ATOM 1322 C C . ASP A 1 173 ? 6.467 9.885 -2.504 1.00 88.12 173 ASP A C 1
ATOM 1324 O O . ASP A 1 173 ? 6.428 11.111 -2.521 1.00 88.12 173 ASP A O 1
ATOM 1328 N N . GLY A 1 174 ? 5.564 9.157 -3.170 1.00 88.69 174 GLY A N 1
ATOM 1329 C CA . GLY A 1 174 ? 4.475 9.717 -3.978 1.00 88.69 174 GLY A CA 1
ATOM 1330 C C . GLY A 1 174 ? 3.282 8.768 -4.124 1.00 88.69 174 GLY A C 1
ATOM 1331 O O . GLY A 1 174 ? 2.920 8.070 -3.175 1.00 88.69 174 GLY A O 1
ATOM 1332 N N . GLY A 1 175 ? 2.622 8.769 -5.283 1.00 90.06 175 GLY A N 1
ATOM 1333 C CA . GLY A 1 175 ? 1.446 7.938 -5.539 1.00 90.06 175 GLY A CA 1
ATOM 1334 C C . GLY A 1 175 ? 1.774 6.538 -6.070 1.00 90.06 175 GLY A C 1
ATOM 1335 O O . GLY A 1 175 ? 2.495 6.404 -7.059 1.00 90.06 175 GLY A O 1
ATOM 1336 N N . VAL A 1 176 ? 1.184 5.484 -5.493 1.00 92.69 176 VAL A N 1
ATOM 1337 C CA . VAL A 1 176 ? 1.210 4.130 -6.076 1.00 92.69 176 VAL A CA 1
ATOM 1338 C C . VAL A 1 176 ? -0.143 3.422 -5.985 1.00 92.69 176 VAL A C 1
ATOM 1340 O O . VAL A 1 176 ? -0.805 3.462 -4.955 1.00 92.69 176 VAL A O 1
ATOM 1343 N N . THR A 1 177 ? -0.533 2.698 -7.032 1.00 93.12 177 THR A N 1
ATOM 1344 C CA . THR A 1 177 ? -1.537 1.628 -6.970 1.00 93.12 177 THR A CA 1
ATOM 1345 C C . THR A 1 177 ? -0.858 0.274 -7.132 1.00 93.12 177 THR A C 1
ATOM 1347 O O . THR A 1 177 ? -0.171 0.033 -8.124 1.00 93.12 177 THR A O 1
ATOM 1350 N N . LEU A 1 178 ? -1.097 -0.635 -6.188 1.00 94.19 178 LEU A N 1
ATOM 1351 C CA . LEU A 1 178 ? -0.701 -2.041 -6.262 1.00 94.19 178 LEU A CA 1
ATOM 1352 C C . LEU A 1 178 ? -1.937 -2.884 -6.598 1.00 94.19 178 LEU A C 1
ATOM 1354 O O . LEU A 1 178 ? -2.694 -3.262 -5.702 1.00 94.19 178 LEU A O 1
ATOM 1358 N N . GLY A 1 179 ? -2.161 -3.140 -7.885 1.00 93.75 179 GLY A N 1
ATOM 1359 C CA . GLY A 1 179 ? -3.353 -3.804 -8.427 1.00 93.75 179 GLY A CA 1
ATOM 1360 C C . GLY A 1 179 ? -3.274 -5.331 -8.526 1.00 93.75 179 GLY A C 1
ATOM 1361 O O . GLY A 1 179 ? -4.290 -5.968 -8.792 1.00 93.75 179 GLY A O 1
ATOM 1362 N N . ALA A 1 180 ? -2.104 -5.931 -8.299 1.00 93.25 180 ALA A N 1
ATOM 1363 C CA . ALA A 1 180 ? -1.900 -7.378 -8.368 1.00 93.25 180 ALA A CA 1
ATOM 1364 C C . ALA A 1 180 ? -1.316 -7.957 -7.072 1.00 93.25 180 ALA A C 1
ATOM 1366 O O . ALA A 1 180 ? -0.955 -7.233 -6.144 1.00 93.25 180 ALA A O 1
ATOM 1367 N N . ALA A 1 181 ? -1.230 -9.287 -7.024 1.00 92.38 181 ALA A N 1
ATOM 1368 C CA . ALA A 1 181 ? -0.592 -10.005 -5.932 1.00 92.38 181 ALA A CA 1
ATOM 1369 C C . ALA A 1 181 ? 0.927 -9.784 -5.942 1.00 92.38 181 ALA A C 1
ATOM 1371 O O . ALA A 1 181 ? 1.575 -9.971 -6.973 1.00 92.38 181 ALA A O 1
ATOM 1372 N N . ASN A 1 182 ? 1.489 -9.453 -4.779 1.00 90.12 182 ASN A N 1
ATOM 1373 C CA . ASN A 1 182 ? 2.915 -9.190 -4.613 1.00 90.12 182 ASN A CA 1
ATOM 1374 C C . ASN A 1 182 ? 3.518 -10.153 -3.589 1.00 90.12 182 ASN A C 1
ATOM 1376 O O . ASN A 1 182 ? 2.841 -10.632 -2.680 1.00 90.12 182 ASN A O 1
ATOM 1380 N N . THR A 1 183 ? 4.818 -10.420 -3.709 1.00 85.06 183 THR A N 1
ATOM 1381 C CA . THR A 1 183 ? 5.541 -11.321 -2.790 1.00 85.06 183 THR A CA 1
ATOM 1382 C C . THR A 1 183 ? 6.302 -10.570 -1.697 1.00 85.06 183 THR A C 1
ATOM 1384 O O . THR A 1 183 ? 7.158 -11.147 -1.028 1.00 85.06 183 THR A O 1
ATOM 1387 N N . PHE A 1 184 ? 6.039 -9.273 -1.534 1.00 84.50 184 PHE A N 1
ATOM 1388 C CA . PHE A 1 184 ? 6.709 -8.435 -0.550 1.00 84.50 184 PHE A CA 1
ATOM 1389 C C . PHE A 1 184 ? 6.191 -8.701 0.870 1.00 84.50 184 PHE A C 1
ATOM 1391 O O . PHE A 1 184 ? 4.994 -8.609 1.124 1.00 84.50 184 PHE A O 1
ATOM 1398 N N . SER A 1 185 ? 7.104 -8.961 1.807 1.00 81.88 185 SER A N 1
ATOM 1399 C CA . SER A 1 185 ? 6.789 -9.218 3.222 1.00 81.88 185 SER A CA 1
ATOM 1400 C C . SER A 1 185 ? 7.615 -8.368 4.201 1.00 81.88 185 SER A C 1
ATOM 1402 O O . SER A 1 185 ? 7.734 -8.718 5.374 1.00 81.88 185 SER A O 1
ATOM 1404 N N . GLY A 1 186 ? 8.256 -7.303 3.714 1.00 87.00 186 GLY A N 1
ATOM 1405 C CA . GLY A 1 186 ? 9.093 -6.400 4.507 1.00 87.00 186 GLY A CA 1
ATOM 1406 C C . GLY A 1 186 ? 8.334 -5.185 5.063 1.00 87.00 186 GLY A C 1
ATOM 1407 O O . GLY A 1 186 ? 7.108 -5.185 5.137 1.00 87.00 186 GLY A O 1
ATOM 1408 N N . ASP A 1 187 ? 9.058 -4.132 5.442 1.00 88.88 187 ASP A N 1
ATOM 1409 C CA . ASP A 1 187 ? 8.519 -2.817 5.803 1.00 88.88 187 ASP A CA 1
ATOM 1410 C C . ASP A 1 187 ? 8.033 -2.032 4.578 1.00 88.88 187 ASP A C 1
ATOM 1412 O O . ASP A 1 187 ? 8.814 -1.708 3.691 1.00 88.88 187 ASP A O 1
ATOM 1416 N N . PHE A 1 188 ? 6.758 -1.662 4.546 1.00 92.75 188 PHE A N 1
ATOM 1417 C CA . PHE A 1 188 ? 6.214 -0.748 3.544 1.00 92.75 188 PHE A CA 1
ATOM 1418 C C . PHE A 1 188 ? 5.996 0.623 4.190 1.00 92.75 188 PHE A C 1
ATOM 1420 O O . PHE A 1 188 ? 5.068 0.788 4.986 1.00 92.75 188 PHE A O 1
ATOM 1427 N N . LEU A 1 189 ? 6.875 1.579 3.892 1.00 93.88 189 LEU A N 1
ATOM 1428 C CA . LEU A 1 189 ? 6.856 2.936 4.430 1.00 93.88 189 LEU A CA 1
ATOM 1429 C C . LEU A 1 189 ? 6.198 3.894 3.432 1.00 93.88 189 LEU A C 1
ATOM 1431 O O . LEU A 1 189 ? 6.682 4.053 2.316 1.00 93.88 189 LEU A O 1
ATOM 1435 N N . ILE A 1 190 ? 5.124 4.553 3.855 1.00 96.00 190 ILE A N 1
ATOM 1436 C CA . ILE A 1 190 ? 4.441 5.620 3.116 1.00 96.00 190 ILE A CA 1
ATOM 1437 C C . ILE A 1 190 ? 4.839 6.940 3.773 1.00 96.00 190 ILE A C 1
ATOM 1439 O O . ILE A 1 190 ? 4.467 7.175 4.926 1.00 96.00 190 ILE A O 1
ATOM 1443 N N . THR A 1 191 ? 5.614 7.771 3.075 1.00 95.50 191 THR A N 1
ATOM 1444 C CA . THR A 1 191 ? 6.115 9.041 3.621 1.00 95.50 191 THR A CA 1
ATOM 1445 C C . THR A 1 191 ? 5.050 10.143 3.579 1.00 95.50 191 THR A C 1
ATOM 1447 O O . THR A 1 191 ? 3.929 9.966 3.093 1.00 95.50 191 THR A O 1
ATOM 1450 N N . SER A 1 192 ? 5.385 11.309 4.129 1.00 94.25 192 SER A N 1
ATOM 1451 C CA . SER A 1 192 ? 4.531 12.498 4.071 1.00 94.25 192 SER A CA 1
ATOM 1452 C C . SER A 1 192 ? 4.159 12.879 2.632 1.00 94.25 192 SER A C 1
ATOM 1454 O O . SER A 1 192 ? 5.030 13.158 1.817 1.00 94.25 192 SER A O 1
ATOM 1456 N N . GLY A 1 193 ? 2.860 13.003 2.346 1.00 92.00 193 GLY A N 1
ATOM 1457 C CA . GLY A 1 193 ? 2.339 13.387 1.029 1.00 92.00 193 GLY A CA 1
ATOM 1458 C C . GLY A 1 193 ? 2.190 12.219 0.049 1.00 92.00 193 GLY A C 1
ATOM 1459 O O . GLY A 1 193 ? 1.538 12.376 -0.982 1.00 92.00 193 GLY A O 1
ATOM 1460 N N . ALA A 1 194 ? 2.727 11.043 0.381 1.00 93.81 194 ALA A N 1
ATOM 1461 C CA . ALA A 1 194 ? 2.571 9.839 -0.417 1.00 93.81 194 ALA A CA 1
ATOM 1462 C C . ALA A 1 194 ? 1.180 9.206 -0.239 1.00 93.81 194 ALA A C 1
ATOM 1464 O O . ALA A 1 194 ? 0.563 9.287 0.828 1.00 93.81 194 ALA A O 1
ATOM 1465 N N . THR A 1 195 ? 0.688 8.538 -1.285 1.00 94.56 195 THR A N 1
ATOM 1466 C CA . THR A 1 195 ? -0.579 7.791 -1.256 1.00 94.56 195 THR A CA 1
ATOM 1467 C C . THR A 1 195 ? -0.396 6.413 -1.873 1.00 94.56 195 THR A C 1
ATOM 1469 O O . THR A 1 195 ? -0.045 6.297 -3.046 1.00 94.56 195 THR A O 1
ATOM 1472 N N . ALA A 1 196 ? -0.688 5.363 -1.110 1.00 95.44 196 ALA A N 1
ATOM 1473 C CA . ALA A 1 196 ? -0.757 3.999 -1.621 1.00 95.44 196 ALA A CA 1
ATOM 1474 C C . ALA A 1 196 ? -2.216 3.547 -1.751 1.00 95.44 196 ALA A C 1
ATOM 1476 O O . ALA A 1 196 ? -2.986 3.683 -0.808 1.00 95.44 196 ALA A O 1
ATOM 1477 N N . VAL A 1 197 ? -2.584 2.960 -2.889 1.00 94.94 197 VAL A N 1
ATOM 1478 C CA . VAL A 1 197 ? -3.890 2.328 -3.126 1.00 94.94 197 VAL A CA 1
ATOM 1479 C C . VAL A 1 197 ? -3.689 0.834 -3.364 1.00 94.94 197 VAL A C 1
ATOM 1481 O O . VAL A 1 197 ? -2.920 0.427 -4.238 1.00 94.94 197 VAL A O 1
ATOM 1484 N N . LEU A 1 198 ? -4.393 -0.010 -2.612 1.00 95.38 198 LEU A N 1
ATOM 1485 C CA . LEU A 1 198 ? -4.346 -1.463 -2.793 1.00 95.38 198 LEU A CA 1
ATOM 1486 C C . LEU A 1 198 ? -5.548 -1.942 -3.606 1.00 95.38 198 LEU A C 1
ATOM 1488 O O . LEU A 1 198 ? -6.691 -1.811 -3.173 1.00 95.38 198 LEU A O 1
ATOM 1492 N N . GLY A 1 199 ? -5.280 -2.524 -4.773 1.00 93.81 199 GLY A N 1
ATOM 1493 C CA . GLY A 1 199 ? -6.283 -3.135 -5.648 1.00 93.81 199 GLY A CA 1
ATOM 1494 C C . GLY A 1 199 ? -6.403 -4.655 -5.514 1.00 93.81 199 GLY A C 1
ATOM 1495 O O . GLY A 1 199 ? -7.231 -5.246 -6.201 1.00 93.81 199 GLY A O 1
ATOM 1496 N N . ASN A 1 200 ? -5.596 -5.299 -4.663 1.00 93.06 200 ASN A N 1
ATOM 1497 C CA . ASN A 1 200 ? -5.579 -6.750 -4.484 1.00 93.06 200 ASN A CA 1
ATOM 1498 C C . ASN A 1 200 ? -5.339 -7.146 -3.013 1.00 93.06 200 ASN A C 1
ATOM 1500 O O . ASN A 1 200 ? -4.574 -6.503 -2.295 1.00 93.06 200 ASN A O 1
ATOM 1504 N N . ASP A 1 201 ? -5.953 -8.243 -2.562 1.00 93.06 201 ASP A N 1
ATOM 1505 C CA . ASP A 1 201 ? -5.815 -8.760 -1.186 1.00 93.06 201 ASP A CA 1
ATOM 1506 C C . ASP A 1 201 ? -4.363 -9.108 -0.832 1.00 93.06 201 ASP A C 1
ATOM 1508 O O . ASP A 1 201 ? -3.942 -9.052 0.328 1.00 93.06 201 ASP A O 1
ATOM 1512 N N . LEU A 1 202 ? -3.586 -9.473 -1.851 1.00 92.56 202 LEU A N 1
ATOM 1513 C CA . LEU A 1 202 ? -2.206 -9.911 -1.734 1.00 92.56 202 LEU A CA 1
ATOM 1514 C C . LEU A 1 202 ? -1.201 -8.801 -2.076 1.00 92.56 202 LEU A C 1
ATOM 1516 O O . LEU A 1 202 ? -0.012 -9.089 -2.186 1.00 92.56 202 LEU A O 1
ATOM 1520 N N . SER A 1 203 ? -1.631 -7.540 -2.223 1.00 92.44 203 SER A N 1
ATOM 1521 C CA . SER A 1 203 ? -0.730 -6.437 -2.593 1.00 92.44 203 SER A CA 1
ATOM 1522 C C . SER A 1 203 ? 0.389 -6.198 -1.575 1.00 92.44 203 SER A C 1
ATOM 1524 O O . SER A 1 203 ? 1.487 -5.812 -1.963 1.00 92.44 203 SER A O 1
ATOM 1526 N N . LEU A 1 204 ? 0.121 -6.404 -0.283 1.00 91.88 204 LEU A N 1
ATOM 1527 C CA . LEU A 1 204 ? 1.076 -6.214 0.821 1.00 91.88 204 LEU A CA 1
ATOM 1528 C C . LEU A 1 204 ? 0.955 -7.344 1.854 1.00 91.88 204 LEU A C 1
ATOM 1530 O O . LEU A 1 204 ? 1.003 -7.114 3.066 1.00 91.88 204 LEU A O 1
ATOM 1534 N N . GLN A 1 205 ? 0.722 -8.571 1.380 1.00 88.38 205 GLN A N 1
ATOM 1535 C CA . GLN A 1 205 ? 0.468 -9.697 2.269 1.00 88.38 205 GLN A CA 1
ATOM 1536 C C . GLN A 1 205 ? 1.641 -9.903 3.237 1.00 88.38 205 GLN A C 1
ATOM 1538 O O . GLN A 1 205 ? 2.767 -10.160 2.826 1.00 88.38 205 GLN A O 1
ATOM 1543 N N . ASN A 1 206 ? 1.359 -9.859 4.541 1.00 84.19 206 ASN A N 1
ATOM 1544 C CA . ASN A 1 206 ? 2.359 -10.020 5.604 1.00 84.19 206 ASN A CA 1
ATOM 1545 C C . ASN A 1 206 ? 3.432 -8.912 5.655 1.00 84.19 206 ASN A C 1
ATOM 1547 O O . ASN A 1 206 ? 4.452 -9.102 6.314 1.00 84.19 206 ASN A O 1
ATOM 1551 N N . ALA A 1 207 ? 3.214 -7.761 5.018 1.00 90.25 207 ALA A N 1
ATOM 1552 C CA . ALA A 1 207 ? 4.102 -6.610 5.153 1.00 90.25 207 ALA A CA 1
ATOM 1553 C C . ALA A 1 207 ? 3.930 -5.909 6.513 1.00 90.25 207 ALA A C 1
ATOM 1555 O O . ALA A 1 207 ? 2.853 -5.928 7.119 1.00 90.25 207 ALA A O 1
ATOM 1556 N N . ASN A 1 208 ? 4.987 -5.249 6.977 1.00 90.69 208 ASN A N 1
ATOM 1557 C CA . ASN A 1 208 ? 4.947 -4.314 8.094 1.00 90.69 208 ASN A CA 1
ATOM 1558 C C . ASN A 1 208 ? 4.659 -2.907 7.560 1.00 90.69 208 ASN A C 1
ATOM 1560 O O . ASN A 1 208 ? 5.553 -2.238 7.052 1.00 90.69 208 ASN A O 1
ATOM 1564 N N . VAL A 1 209 ? 3.422 -2.439 7.663 1.00 94.31 209 VAL A N 1
ATOM 1565 C CA . VAL A 1 209 ? 3.013 -1.163 7.066 1.00 94.31 209 VAL A CA 1
ATOM 1566 C C . VAL A 1 209 ? 3.232 -0.015 8.050 1.00 94.31 209 VAL A C 1
ATOM 1568 O O . VAL A 1 209 ? 2.739 -0.057 9.180 1.00 94.31 209 VAL A O 1
ATOM 1571 N N . TRP A 1 210 ? 3.942 1.026 7.615 1.00 94.75 210 TRP A N 1
ATOM 1572 C CA . TRP A 1 210 ? 4.117 2.283 8.340 1.00 94.75 210 TRP A CA 1
ATOM 1573 C C . TRP A 1 210 ? 3.639 3.447 7.477 1.00 94.75 210 TRP A C 1
ATOM 1575 O O . TRP A 1 210 ? 4.189 3.701 6.412 1.00 94.75 210 TRP A O 1
ATOM 1585 N N . ILE A 1 211 ? 2.638 4.177 7.965 1.00 97.00 211 ILE A N 1
ATOM 1586 C CA . ILE A 1 211 ? 2.171 5.422 7.354 1.00 97.00 211 ILE A CA 1
ATOM 1587 C C . ILE A 1 211 ? 2.676 6.608 8.180 1.00 97.00 211 ILE A C 1
ATOM 1589 O O . ILE A 1 211 ? 2.286 6.771 9.341 1.00 97.00 211 ILE A O 1
ATOM 1593 N N . GLU A 1 212 ? 3.578 7.411 7.623 1.00 96.81 212 GLU A N 1
ATOM 1594 C CA . GLU A 1 212 ? 4.054 8.641 8.258 1.00 96.81 212 GLU A CA 1
ATOM 1595 C C . GLU A 1 212 ? 2.987 9.736 8.259 1.00 96.81 212 GLU A C 1
ATOM 1597 O O . GLU A 1 212 ? 1.935 9.636 7.629 1.00 96.81 212 GLU A O 1
ATOM 1602 N N . SER A 1 213 ? 3.257 10.810 9.001 1.00 96.69 213 SER A N 1
ATOM 1603 C CA . SER A 1 213 ? 2.335 11.939 9.100 1.00 96.69 213 SER A CA 1
ATOM 1604 C C . SER A 1 213 ? 2.153 12.564 7.723 1.00 96.69 213 SER A C 1
ATOM 1606 O O . SER A 1 213 ? 3.134 12.922 7.083 1.00 96.69 213 SER A O 1
ATOM 1608 N N . GLY A 1 214 ? 0.904 12.714 7.284 1.00 95.31 214 GLY A N 1
ATOM 1609 C CA . GLY A 1 214 ? 0.578 13.223 5.951 1.00 95.31 214 GLY A CA 1
ATOM 1610 C C . GLY A 1 214 ? 0.618 12.174 4.834 1.00 95.31 214 GLY A C 1
ATOM 1611 O O . GLY A 1 214 ? 0.245 12.505 3.714 1.00 95.31 214 GLY A O 1
ATOM 1612 N N . GLY A 1 215 ? 1.042 10.937 5.107 1.00 97.19 215 GLY A N 1
ATOM 1613 C CA . GLY A 1 215 ? 0.871 9.810 4.189 1.00 97.19 215 GLY A CA 1
ATOM 1614 C C . GLY A 1 215 ? -0.539 9.217 4.278 1.00 97.19 215 GLY A C 1
ATOM 1615 O O . GLY A 1 215 ? -1.203 9.340 5.314 1.00 97.19 215 GLY A O 1
ATOM 1616 N N 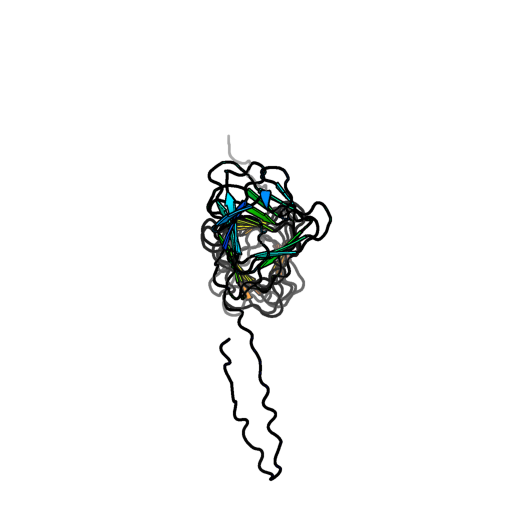. THR A 1 216 ? -0.991 8.561 3.207 1.00 96.50 216 THR A N 1
ATOM 1617 C CA . THR A 1 216 ? -2.313 7.911 3.140 1.00 96.50 216 THR A CA 1
ATOM 1618 C C . THR A 1 216 ? -2.226 6.502 2.551 1.00 96.50 216 THR A C 1
ATOM 1620 O O . THR A 1 216 ? -1.536 6.269 1.558 1.00 96.50 216 THR A O 1
ATOM 1623 N N . LEU A 1 217 ? -2.949 5.557 3.154 1.00 97.00 217 LEU A N 1
ATOM 1624 C CA . LEU A 1 217 ? -3.214 4.237 2.585 1.00 97.00 217 LEU A CA 1
ATOM 1625 C C . LEU A 1 217 ? -4.714 4.070 2.329 1.00 97.00 217 LEU A C 1
ATOM 1627 O O . LEU A 1 217 ? -5.524 4.176 3.248 1.00 97.00 217 LEU A O 1
ATOM 1631 N N . ASP A 1 218 ? -5.052 3.708 1.103 1.00 95.00 218 ASP A N 1
ATOM 1632 C CA . ASP A 1 218 ? -6.413 3.489 0.637 1.00 95.00 218 ASP A CA 1
ATOM 1633 C C . ASP A 1 218 ? -6.569 2.063 0.110 1.00 95.00 218 ASP A C 1
ATOM 1635 O O . ASP A 1 218 ? -5.642 1.472 -0.455 1.00 95.00 218 ASP A O 1
ATOM 1639 N N . LEU A 1 219 ? -7.769 1.502 0.242 1.00 93.38 219 LEU A N 1
ATOM 1640 C CA . LEU A 1 219 ? -8.147 0.316 -0.524 1.00 93.38 219 LEU A CA 1
ATOM 1641 C C . LEU A 1 219 ? -9.019 0.723 -1.704 1.00 93.38 219 LEU A C 1
ATOM 1643 O O . LEU A 1 219 ? -9.829 1.648 -1.615 1.00 93.38 219 LEU A O 1
ATOM 1647 N N . LEU A 1 220 ? -8.894 -0.009 -2.806 1.00 85.69 220 LEU A N 1
ATOM 1648 C CA . LEU A 1 220 ? -9.803 0.144 -3.928 1.00 85.69 220 LEU A CA 1
ATOM 1649 C C . LEU A 1 220 ? -11.232 -0.217 -3.482 1.00 85.69 220 LEU A C 1
ATOM 1651 O O . LEU A 1 220 ? -11.435 -1.150 -2.708 1.00 85.69 220 LEU A O 1
ATOM 1655 N N . LEU A 1 221 ? -12.226 0.515 -3.991 1.00 74.62 221 LEU A N 1
ATOM 1656 C CA . LEU A 1 221 ? -13.623 0.508 -3.522 1.00 74.62 221 LEU A CA 1
ATOM 1657 C C . LEU A 1 221 ? -14.336 -0.867 -3.510 1.00 74.62 221 LEU A C 1
ATOM 1659 O O . LEU A 1 221 ? -15.421 -0.966 -2.945 1.00 74.62 221 LEU A O 1
ATOM 1663 N N . ASN A 1 222 ? -13.762 -1.920 -4.104 1.00 70.44 222 ASN A N 1
ATOM 1664 C CA . ASN A 1 222 ? -14.419 -3.212 -4.317 1.00 70.44 222 ASN A CA 1
ATOM 1665 C C . ASN A 1 222 ? -13.715 -4.366 -3.587 1.00 70.44 222 ASN A C 1
ATOM 1667 O O . ASN A 1 222 ? -12.746 -4.910 -4.106 1.00 70.44 222 ASN A O 1
ATOM 1671 N N . GLY A 1 223 ? -14.251 -4.793 -2.438 1.00 74.12 223 GLY A N 1
ATOM 1672 C CA . GLY A 1 223 ? -14.028 -6.131 -1.859 1.00 74.12 223 GLY A CA 1
ATOM 1673 C C . GLY A 1 223 ? -12.600 -6.498 -1.435 1.00 74.12 223 GLY A C 1
ATOM 1674 O O . GLY A 1 223 ? -12.401 -7.607 -0.940 1.00 74.12 223 GLY A O 1
ATOM 1675 N N . VAL A 1 224 ? -11.630 -5.594 -1.597 1.00 87.75 224 VAL A N 1
ATOM 1676 C CA . VAL A 1 224 ? -10.229 -5.850 -1.253 1.00 87.75 224 VAL A CA 1
ATOM 1677 C C . VAL A 1 224 ? -10.116 -6.085 0.249 1.00 87.75 224 VAL A C 1
ATOM 1679 O O . VAL A 1 224 ? -10.575 -5.275 1.060 1.00 87.75 224 VAL A O 1
ATOM 1682 N N . SER A 1 225 ? -9.515 -7.215 0.607 1.00 91.38 225 SER A N 1
ATOM 1683 C CA . SER A 1 225 ? -9.399 -7.704 1.974 1.00 91.38 225 SER A CA 1
ATOM 1684 C C . SER A 1 225 ? -7.942 -7.969 2.365 1.00 91.38 225 SER A C 1
ATOM 1686 O O . SER A 1 225 ? -7.532 -9.125 2.512 1.00 91.38 225 SER A O 1
ATOM 1688 N N . PRO A 1 226 ? -7.107 -6.922 2.493 1.00 93.62 226 PRO A N 1
ATOM 1689 C CA . PRO A 1 226 ? -5.680 -7.106 2.658 1.00 93.62 226 PRO A CA 1
ATOM 1690 C C . PRO A 1 226 ? -5.337 -7.613 4.058 1.00 93.62 226 PRO A C 1
ATOM 1692 O O . PRO A 1 226 ? -6.032 -7.354 5.049 1.00 93.62 226 PRO A O 1
ATOM 1695 N N . LYS A 1 227 ? -4.197 -8.303 4.140 1.00 92.88 227 LYS A N 1
ATOM 1696 C CA . LYS A 1 227 ? -3.624 -8.779 5.398 1.00 92.88 227 LYS A CA 1
ATOM 1697 C C . LYS A 1 227 ? -2.215 -8.240 5.608 1.00 92.88 227 LYS A C 1
ATOM 1699 O O . LYS A 1 227 ? -1.292 -8.639 4.902 1.00 92.88 227 LYS A O 1
ATOM 1704 N N . PHE A 1 228 ? -2.029 -7.435 6.647 1.00 92.75 228 PHE A N 1
ATOM 1705 C CA . PHE A 1 228 ? -0.718 -6.918 7.046 1.00 92.75 228 PHE A CA 1
ATOM 1706 C C . PHE A 1 228 ? -0.171 -7.678 8.254 1.00 92.75 228 PHE A C 1
ATOM 1708 O O . PHE A 1 228 ? -0.931 -8.181 9.083 1.00 92.75 228 PHE A O 1
ATOM 1715 N N . MET A 1 229 ? 1.153 -7.731 8.389 1.00 91.31 229 MET A N 1
ATOM 1716 C CA . MET A 1 229 ? 1.798 -8.193 9.620 1.00 91.31 229 MET A CA 1
ATOM 1717 C C . MET A 1 229 ? 1.634 -7.157 10.734 1.00 91.31 229 MET A C 1
ATOM 1719 O O . MET A 1 229 ? 1.244 -7.505 11.847 1.00 91.31 229 MET A O 1
ATOM 1723 N N . THR A 1 230 ? 1.878 -5.883 10.419 1.00 90.94 230 THR A N 1
ATOM 1724 C CA . THR A 1 230 ? 1.670 -4.744 11.321 1.00 90.94 230 THR A CA 1
ATOM 1725 C C . THR A 1 230 ? 1.124 -3.541 10.551 1.00 90.94 230 THR A C 1
ATOM 1727 O O . THR A 1 230 ? 1.339 -3.425 9.347 1.00 90.94 230 THR A O 1
ATOM 1730 N N . LEU A 1 231 ? 0.416 -2.652 11.252 1.00 94.12 231 LEU A N 1
ATOM 1731 C CA . LEU A 1 231 ? 0.003 -1.335 10.765 1.00 94.12 231 LEU A CA 1
ATOM 1732 C C . LEU A 1 231 ? 0.325 -0.303 11.852 1.00 94.12 231 LEU A C 1
ATOM 1734 O O . LEU A 1 231 ? -0.156 -0.430 12.983 1.00 94.12 231 LEU A O 1
ATOM 1738 N N . ARG A 1 232 ? 1.165 0.685 11.536 1.00 94.56 232 ARG A N 1
ATOM 1739 C CA . ARG A 1 232 ? 1.668 1.678 12.499 1.00 94.56 232 ARG A CA 1
ATOM 1740 C C . ARG A 1 232 ? 1.803 3.073 11.894 1.00 94.56 232 ARG A C 1
ATOM 1742 O O . ARG A 1 232 ? 1.813 3.239 10.676 1.00 94.56 232 ARG A O 1
ATOM 1749 N N . GLY A 1 233 ? 1.980 4.050 12.776 1.00 95.88 233 GLY A N 1
ATOM 1750 C CA . GLY A 1 233 ? 2.271 5.435 12.417 1.00 95.88 233 GLY A CA 1
ATOM 1751 C C . GLY A 1 233 ? 1.056 6.371 12.465 1.00 95.88 233 GLY A C 1
ATOM 1752 O O . GLY A 1 233 ? -0.045 5.935 12.812 1.00 95.88 233 GLY A O 1
ATOM 1753 N N . PRO A 1 234 ? 1.277 7.674 12.217 1.00 96.69 234 PRO A N 1
ATOM 1754 C CA . PRO A 1 234 ? 0.256 8.718 12.326 1.00 96.69 234 PRO A CA 1
ATOM 1755 C C . PRO A 1 234 ? -0.507 9.049 11.029 1.00 96.69 234 PRO A C 1
ATOM 1757 O O . PRO A 1 234 ? -1.400 9.890 11.084 1.00 96.69 234 PRO A O 1
ATOM 1760 N N . GLY A 1 235 ? -0.158 8.467 9.877 1.00 97.62 235 GLY A N 1
ATOM 1761 C CA . GLY A 1 235 ? -0.831 8.755 8.601 1.00 97.62 235 GLY A CA 1
ATOM 1762 C C . GLY A 1 235 ? -2.263 8.219 8.508 1.00 97.62 235 GLY A C 1
ATOM 1763 O O . GLY A 1 235 ? -2.704 7.473 9.373 1.00 97.62 235 GLY A O 1
ATOM 1764 N N . GLY A 1 236 ? -3.010 8.621 7.479 1.00 96.44 236 GLY A N 1
ATOM 1765 C CA . GLY A 1 236 ? -4.415 8.238 7.301 1.00 96.44 236 GLY A CA 1
ATOM 1766 C C . GLY A 1 236 ? -4.593 6.841 6.699 1.00 96.44 236 GLY A C 1
ATOM 1767 O O . GLY A 1 236 ? -3.799 6.415 5.860 1.00 96.44 236 GLY A O 1
ATOM 1768 N N . PHE A 1 237 ? -5.667 6.149 7.089 1.00 96.81 237 PHE A N 1
ATOM 1769 C CA . PHE A 1 237 ? -6.086 4.892 6.463 1.00 96.81 237 PHE A CA 1
ATOM 1770 C C . PHE A 1 237 ? -7.579 4.926 6.135 1.00 96.81 237 PHE A C 1
ATOM 1772 O O . PHE A 1 237 ? -8.405 5.070 7.043 1.00 96.81 237 PHE A O 1
ATOM 1779 N N . ASN A 1 238 ? -7.923 4.753 4.857 1.00 94.50 238 ASN A N 1
ATOM 1780 C CA . ASN A 1 238 ? -9.308 4.701 4.399 1.00 94.50 238 ASN A CA 1
ATOM 1781 C C . ASN A 1 238 ? -9.705 3.265 4.038 1.00 94.50 238 ASN A C 1
ATOM 1783 O O . ASN A 1 238 ? -9.155 2.643 3.126 1.00 94.50 238 ASN A O 1
ATOM 1787 N N . LEU A 1 239 ? -10.710 2.750 4.743 1.00 93.12 239 LEU A N 1
ATOM 1788 C CA . LEU A 1 239 ? -11.284 1.427 4.540 1.00 93.12 239 LEU A CA 1
ATOM 1789 C C . LEU A 1 239 ? -12.683 1.546 3.904 1.00 93.12 239 LEU A C 1
ATOM 1791 O O . LEU A 1 239 ? -13.638 1.916 4.587 1.00 93.12 239 LEU A O 1
ATOM 1795 N N . PRO A 1 240 ? -12.862 1.212 2.618 1.00 91.88 240 PRO A N 1
ATOM 1796 C CA . PRO A 1 240 ? -14.152 1.332 1.943 1.00 91.88 240 PRO A CA 1
ATOM 1797 C C . PRO A 1 240 ? -15.284 0.535 2.610 1.00 91.88 240 PRO A C 1
ATOM 1799 O O . PRO A 1 240 ? -15.055 -0.404 3.379 1.00 91.88 240 PRO A O 1
ATOM 1802 N N . VAL A 1 241 ? -16.527 0.897 2.278 1.00 89.31 241 VAL A N 1
ATOM 1803 C CA . VAL A 1 241 ? -17.748 0.178 2.691 1.00 89.31 241 VAL A CA 1
ATOM 1804 C C . VAL A 1 241 ? -17.624 -1.308 2.355 1.00 89.31 241 VAL A C 1
ATOM 1806 O O . VAL A 1 241 ? -17.293 -1.667 1.228 1.00 89.31 241 VAL A O 1
ATOM 1809 N N . GLY A 1 242 ? -17.893 -2.172 3.335 1.00 88.12 242 GLY A N 1
ATOM 1810 C CA . GLY A 1 242 ? -17.863 -3.628 3.157 1.00 88.12 242 GLY A CA 1
ATOM 1811 C C . GLY A 1 242 ? -16.472 -4.251 2.967 1.00 88.12 242 GLY A C 1
ATOM 1812 O O . GLY A 1 242 ? -16.380 -5.470 2.844 1.00 88.12 242 GLY A O 1
ATOM 1813 N N . ALA A 1 243 ? -15.393 -3.461 2.961 1.00 91.56 243 ALA A N 1
ATOM 1814 C CA . ALA A 1 243 ? -14.029 -3.983 2.903 1.00 91.56 243 ALA A CA 1
ATOM 1815 C C . ALA A 1 243 ? -13.594 -4.582 4.252 1.00 91.56 243 ALA A C 1
ATOM 1817 O O . ALA A 1 243 ? -14.099 -4.198 5.314 1.00 91.56 243 ALA A O 1
ATOM 1818 N N . THR A 1 244 ? -12.629 -5.505 4.215 1.00 92.50 244 THR A N 1
ATOM 1819 C CA . THR A 1 244 ? -12.082 -6.144 5.421 1.00 92.50 244 THR A CA 1
ATOM 1820 C C . THR A 1 244 ? -10.586 -5.898 5.551 1.00 92.50 244 THR A C 1
ATOM 1822 O O . THR A 1 244 ? -9.817 -6.337 4.714 1.00 92.50 244 THR A O 1
ATOM 1825 N N . LEU A 1 245 ? -10.124 -5.286 6.636 1.00 94.56 245 LEU A N 1
ATOM 1826 C CA . LEU A 1 245 ? -8.697 -5.251 6.958 1.00 94.56 245 LEU A CA 1
ATOM 1827 C C . LEU A 1 245 ? -8.356 -6.373 7.942 1.00 94.56 245 LEU A C 1
ATOM 1829 O O . LEU A 1 245 ? -8.965 -6.460 9.003 1.00 94.56 245 LEU A O 1
ATOM 1833 N N . THR A 1 246 ? -7.322 -7.167 7.665 1.00 94.94 246 THR A N 1
ATOM 1834 C CA . THR A 1 246 ? -6.708 -8.037 8.679 1.00 94.94 246 THR A CA 1
ATOM 1835 C C . THR A 1 246 ? -5.336 -7.505 9.086 1.00 94.94 246 THR A C 1
ATOM 1837 O O . THR A 1 246 ? -4.459 -7.327 8.244 1.00 94.94 246 THR A O 1
ATOM 1840 N N . VAL A 1 247 ? -5.112 -7.298 10.385 1.00 93.75 247 VAL A N 1
ATOM 1841 C CA . VAL A 1 247 ? -3.797 -6.923 10.929 1.00 93.75 247 VAL A CA 1
ATOM 1842 C C . VAL A 1 247 ? -3.313 -8.001 11.887 1.00 93.75 247 VAL A C 1
ATOM 1844 O O . VAL A 1 247 ? -3.971 -8.311 12.881 1.00 93.75 247 VAL A O 1
ATOM 1847 N N . GLY A 1 248 ? -2.129 -8.539 11.615 1.00 88.06 248 GLY A N 1
ATOM 1848 C CA . GLY A 1 248 ? -1.400 -9.426 12.508 1.00 88.06 248 GLY A CA 1
ATOM 1849 C C . GLY A 1 248 ? -0.930 -10.736 11.888 1.00 88.06 248 GLY A C 1
ATOM 1850 O O . GLY A 1 248 ? -1.568 -11.319 11.007 1.00 88.06 248 GLY A O 1
ATOM 1851 N N . GLY A 1 249 ? 0.181 -11.237 12.432 1.00 77.69 249 GLY A N 1
ATOM 1852 C CA . GLY A 1 249 ? 0.753 -12.555 12.149 1.00 77.69 249 GLY A CA 1
ATOM 1853 C C . GLY A 1 249 ? 1.598 -13.087 13.315 1.00 77.69 249 GLY A C 1
ATOM 1854 O O . GLY A 1 249 ? 1.369 -12.724 14.470 1.00 77.69 249 GLY A O 1
ATOM 1855 N N . THR A 1 250 ? 2.542 -13.991 13.038 1.00 59.41 250 THR A N 1
ATOM 1856 C CA . THR A 1 250 ? 3.323 -14.709 14.069 1.00 59.41 250 THR A CA 1
ATOM 1857 C C . THR A 1 250 ? 4.334 -13.829 14.806 1.00 59.41 250 THR A C 1
ATOM 1859 O O . THR A 1 250 ? 4.698 -14.151 15.935 1.00 59.41 250 THR A O 1
ATOM 1862 N N . VAL A 1 251 ? 4.758 -12.709 14.207 1.00 53.88 251 VAL A N 1
ATOM 1863 C CA . VAL A 1 251 ? 5.712 -11.757 14.790 1.00 53.88 251 VAL A CA 1
ATOM 1864 C C . VAL A 1 251 ? 5.157 -10.344 14.634 1.00 53.88 251 VAL A C 1
ATOM 1866 O O . VAL A 1 251 ? 5.191 -9.767 13.556 1.00 53.88 251 VAL A O 1
ATOM 1869 N N . PHE A 1 252 ? 4.634 -9.776 15.717 1.00 56.75 252 PHE A N 1
ATOM 1870 C CA . PHE A 1 252 ? 4.205 -8.377 15.763 1.00 56.75 252 PHE A CA 1
ATOM 1871 C C . PHE A 1 252 ? 5.386 -7.544 16.300 1.00 56.75 252 PHE A C 1
ATOM 1873 O O . PHE A 1 252 ? 5.643 -7.534 17.507 1.00 56.75 252 PHE A O 1
ATOM 1880 N N . ALA A 1 253 ? 6.165 -6.927 15.408 1.00 55.91 253 ALA A N 1
ATOM 1881 C CA . ALA A 1 253 ? 7.360 -6.167 15.773 1.00 55.91 253 ALA A CA 1
ATOM 1882 C C . ALA A 1 253 ? 7.008 -4.749 16.254 1.00 55.91 253 ALA A C 1
ATOM 1884 O O . ALA A 1 253 ? 6.343 -4.003 15.547 1.00 55.91 253 ALA A O 1
ATOM 1885 N N . SER A 1 254 ? 7.499 -4.373 17.440 1.00 58.47 254 SER A N 1
ATOM 1886 C CA . SER A 1 254 ? 7.396 -3.009 17.979 1.00 58.47 254 SER A CA 1
ATOM 1887 C C . SER A 1 254 ? 8.058 -1.982 17.040 1.00 58.47 254 SER A C 1
ATOM 1889 O O . SER A 1 254 ? 9.153 -2.268 16.550 1.00 58.47 254 SER A O 1
ATOM 1891 N N . PRO A 1 255 ? 7.484 -0.776 16.843 1.00 66.38 255 PRO A N 1
ATOM 1892 C CA . PRO A 1 255 ? 6.312 -0.233 17.535 1.00 66.38 255 PRO A CA 1
ATOM 1893 C C . PRO A 1 255 ? 4.967 -0.651 16.917 1.00 66.38 255 PRO A C 1
ATOM 1895 O O . PRO A 1 255 ? 4.768 -0.585 15.709 1.00 66.38 255 PRO A O 1
ATOM 1898 N N . ASN A 1 256 ? 4.003 -0.979 17.786 1.00 83.06 256 ASN A N 1
ATOM 1899 C CA . ASN A 1 256 ? 2.656 -1.453 17.424 1.00 83.06 256 ASN A CA 1
ATOM 1900 C C . ASN A 1 256 ? 1.580 -0.375 17.625 1.00 83.06 256 ASN A C 1
ATOM 1902 O O . ASN A 1 256 ? 0.443 -0.693 17.977 1.00 83.06 256 ASN A O 1
ATOM 1906 N N . THR A 1 257 ? 1.949 0.896 17.491 1.00 93.19 257 THR A N 1
ATOM 1907 C CA . THR A 1 257 ? 1.025 2.014 17.688 1.00 93.19 257 THR A CA 1
ATOM 1908 C C . THR A 1 257 ? 0.610 2.574 16.342 1.00 93.19 257 THR A C 1
ATOM 1910 O O . THR A 1 257 ? 1.450 3.019 15.559 1.00 93.19 257 THR A O 1
ATOM 1913 N N . TYR A 1 258 ? -0.695 2.590 16.106 1.00 96.50 258 TYR A N 1
ATOM 1914 C CA . TYR A 1 258 ? -1.307 3.356 15.037 1.00 96.50 258 TYR A CA 1
ATOM 1915 C C . TYR A 1 258 ? -1.978 4.588 15.650 1.00 96.50 258 TYR A C 1
ATOM 1917 O O . TYR A 1 258 ? -2.925 4.489 16.433 1.00 96.50 258 TYR A O 1
ATOM 1925 N N . SER A 1 259 ? -1.415 5.754 15.355 1.00 96.38 259 SER A N 1
ATOM 1926 C CA . SER A 1 259 ? -1.876 7.054 15.851 1.00 96.38 259 SER A CA 1
ATOM 1927 C C . SER A 1 259 ? -2.573 7.879 14.773 1.00 96.38 259 SER A C 1
ATOM 1929 O O . SER A 1 259 ? -2.937 9.020 15.034 1.00 96.38 259 SER A O 1
ATOM 1931 N N . GLY A 1 260 ? -2.722 7.322 13.572 1.00 96.69 260 GLY A N 1
ATOM 1932 C CA . GLY A 1 260 ? -3.529 7.887 12.507 1.00 96.69 260 GLY A CA 1
ATOM 1933 C C . GLY A 1 260 ? -5.013 7.611 12.695 1.00 96.69 260 GLY A C 1
ATOM 1934 O O . GLY A 1 260 ? -5.405 6.769 13.504 1.00 96.69 260 GLY A O 1
ATOM 1935 N N . VAL A 1 261 ? -5.842 8.311 11.925 1.00 96.75 261 VAL A N 1
ATOM 1936 C CA . VAL A 1 261 ? -7.290 8.079 11.888 1.00 96.75 261 VAL A CA 1
ATOM 1937 C C . VAL A 1 261 ? -7.586 6.966 10.885 1.00 96.75 261 VAL A C 1
ATOM 1939 O O . VAL A 1 261 ? -7.141 7.021 9.738 1.00 96.75 261 VAL A O 1
ATOM 1942 N N . ILE A 1 262 ? -8.342 5.956 11.317 1.00 96.00 262 ILE A N 1
ATOM 1943 C CA . ILE A 1 262 ? -9.020 5.021 10.416 1.00 96.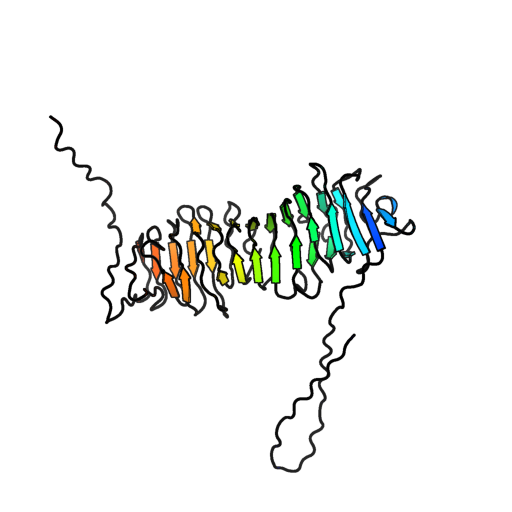00 262 ILE A CA 1
ATOM 1944 C C . ILE A 1 262 ? -10.385 5.614 10.075 1.00 96.00 262 ILE A C 1
ATOM 1946 O O . ILE A 1 262 ? -11.207 5.821 10.971 1.00 96.00 262 ILE A O 1
ATOM 1950 N N . VAL A 1 263 ? -10.637 5.856 8.792 1.00 95.06 263 VAL A N 1
ATOM 1951 C CA . VAL A 1 263 ? -11.967 6.195 8.277 1.00 95.06 263 VAL A CA 1
ATOM 1952 C C . VAL A 1 263 ? -12.504 4.963 7.575 1.00 95.06 263 VAL A C 1
ATOM 1954 O O . VAL A 1 263 ? -11.842 4.438 6.682 1.00 95.06 263 VAL A O 1
ATOM 1957 N N . SER A 1 264 ? -13.684 4.479 7.965 1.00 91.69 264 SER A N 1
ATOM 1958 C CA . SER A 1 264 ? -14.310 3.366 7.261 1.00 91.69 264 SER A CA 1
ATOM 1959 C C . SER A 1 264 ? -15.733 3.628 6.816 1.00 91.69 264 SER A C 1
ATOM 1961 O O . SER A 1 264 ? -16.476 4.412 7.403 1.00 91.69 264 SER A O 1
ATOM 1963 N N . GLY A 1 265 ? -16.130 2.897 5.781 1.00 86.12 265 GLY A N 1
ATOM 1964 C CA . GLY A 1 265 ? -17.529 2.759 5.431 1.00 86.12 265 GLY A CA 1
ATOM 1965 C C . GLY A 1 265 ? -18.317 1.946 6.462 1.00 86.12 265 GLY A C 1
ATOM 1966 O O . GLY A 1 265 ? -17.762 1.288 7.349 1.00 86.12 265 GLY A O 1
ATOM 1967 N N . ALA A 1 266 ? -19.642 1.976 6.327 1.00 86.12 266 ALA A N 1
ATOM 1968 C CA . ALA A 1 266 ? -20.518 1.048 7.031 1.00 86.12 266 ALA A CA 1
ATOM 1969 C C . ALA A 1 266 ? -20.207 -0.405 6.626 1.00 86.12 266 ALA A C 1
ATOM 1971 O O . ALA A 1 266 ? -19.711 -0.668 5.529 1.00 86.12 266 ALA A O 1
ATOM 1972 N N . SER A 1 267 ? -20.505 -1.354 7.515 1.00 89.62 267 SER A N 1
ATOM 1973 C CA . SER A 1 267 ? -20.321 -2.796 7.274 1.00 89.62 267 SER A CA 1
ATOM 1974 C C . SER A 1 267 ? -18.883 -3.246 6.969 1.00 89.62 267 SER A C 1
ATOM 1976 O O . SER A 1 267 ? -18.678 -4.409 6.631 1.00 89.62 267 SER A O 1
ATOM 1978 N N . SER A 1 268 ? -17.882 -2.373 7.104 1.00 93.19 268 SER A N 1
ATOM 1979 C CA . SER A 1 268 ? -16.474 -2.762 7.020 1.00 93.19 268 SER A CA 1
ATOM 1980 C C . SER A 1 268 ? -16.073 -3.606 8.233 1.00 93.19 268 SER A C 1
ATOM 1982 O O . SER A 1 268 ? -16.661 -3.496 9.314 1.00 93.19 268 SER A O 1
ATOM 1984 N N . THR A 1 269 ? -15.064 -4.457 8.066 1.00 95.31 269 THR A N 1
ATOM 1985 C CA . THR A 1 269 ? -14.553 -5.318 9.141 1.00 95.31 269 THR A CA 1
ATOM 1986 C C . THR A 1 269 ? -13.065 -5.078 9.359 1.00 95.31 269 THR A C 1
ATOM 1988 O O . THR A 1 269 ? -12.303 -4.927 8.410 1.00 95.31 269 THR A O 1
ATOM 1991 N N . LEU A 1 270 ? -12.633 -5.061 10.615 1.00 96.31 270 LEU A N 1
ATOM 1992 C CA . LEU A 1 270 ? -11.227 -5.104 10.989 1.00 96.31 270 LEU A CA 1
ATOM 1993 C C . LEU A 1 270 ? -10.994 -6.346 11.838 1.00 96.31 270 LEU A C 1
ATOM 1995 O O . LEU A 1 270 ? -11.607 -6.490 12.888 1.00 96.31 270 LEU A O 1
ATOM 1999 N N . THR A 1 271 ? -10.080 -7.215 11.430 1.00 96.56 271 THR A N 1
ATOM 2000 C CA . THR A 1 271 ? -9.726 -8.426 12.171 1.00 96.56 271 THR A CA 1
ATOM 2001 C C . THR A 1 271 ? -8.307 -8.319 12.713 1.00 96.56 271 THR A C 1
ATOM 2003 O O . THR A 1 271 ? -7.337 -8.203 11.963 1.00 96.56 271 THR A O 1
ATOM 2006 N N . LYS A 1 272 ? -8.172 -8.383 14.038 1.00 95.25 272 LYS A N 1
ATOM 2007 C CA . LYS A 1 272 ? -6.896 -8.395 14.750 1.00 95.25 272 LYS A CA 1
ATOM 2008 C C . LYS A 1 272 ? -6.477 -9.832 15.062 1.00 95.25 272 LYS A C 1
ATOM 2010 O O . LYS A 1 272 ? -7.140 -10.545 15.814 1.00 95.25 272 LYS A O 1
ATOM 2015 N N . LEU A 1 273 ? -5.324 -10.215 14.521 1.00 93.81 273 LEU A N 1
ATOM 2016 C CA . LEU A 1 273 ? -4.641 -11.489 14.743 1.00 93.81 273 LEU A CA 1
ATOM 2017 C C . LEU A 1 273 ? -3.282 -11.282 15.429 1.00 93.81 273 LEU A C 1
ATOM 2019 O O . LEU A 1 273 ? -2.831 -10.156 15.637 1.00 93.81 273 LEU A O 1
ATOM 2023 N N . GLY A 1 274 ? -2.594 -12.378 15.754 1.00 90.56 274 GLY A N 1
ATOM 2024 C CA . GLY A 1 274 ? -1.269 -12.360 16.382 1.00 90.56 274 GLY A CA 1
ATOM 2025 C C . GLY A 1 274 ? -1.302 -11.988 17.868 1.00 90.56 274 GLY A C 1
ATOM 2026 O O . GLY A 1 274 ? -2.155 -11.232 18.321 1.00 90.56 274 GLY A O 1
ATOM 2027 N N . GLY A 1 275 ? -0.361 -12.518 18.651 1.00 89.38 275 GLY A N 1
ATOM 2028 C CA . GLY A 1 275 ? -0.416 -12.457 20.120 1.00 89.38 275 GLY A CA 1
ATOM 2029 C C . GLY A 1 275 ? -0.149 -11.086 20.756 1.00 89.38 275 GLY A C 1
ATOM 2030 O O . GLY A 1 275 ? -0.385 -10.923 21.948 1.00 89.38 275 GLY A O 1
ATOM 2031 N N . ALA A 1 276 ? 0.341 -10.101 20.002 1.00 89.81 276 ALA A N 1
ATOM 2032 C CA . ALA A 1 276 ? 0.705 -8.802 20.562 1.00 89.81 276 ALA A CA 1
ATOM 2033 C C . ALA A 1 276 ? -0.485 -7.845 20.710 1.00 89.81 276 ALA A C 1
ATOM 2035 O O . ALA A 1 276 ? -1.527 -7.995 20.063 1.00 89.81 276 ALA A O 1
ATOM 2036 N N . THR A 1 277 ? -0.273 -6.806 21.516 1.00 91.75 277 THR A N 1
ATOM 2037 C CA . THR A 1 277 ? -1.177 -5.663 21.637 1.00 91.75 277 THR A CA 1
ATOM 2038 C C . THR A 1 277 ? -0.953 -4.676 20.494 1.00 91.75 277 THR A C 1
ATOM 2040 O O . THR A 1 277 ? 0.179 -4.247 20.261 1.00 91.75 277 THR A O 1
ATOM 2043 N N . TRP A 1 278 ? -2.034 -4.288 19.819 1.00 94.25 278 TRP A N 1
ATOM 2044 C CA . TRP A 1 278 ? -2.068 -3.184 18.860 1.00 94.25 278 TRP A CA 1
ATOM 2045 C C . TRP A 1 278 ? -2.700 -1.959 19.524 1.00 94.25 278 TRP A C 1
ATOM 2047 O O . TRP A 1 278 ? -3.830 -2.023 20.013 1.00 94.25 278 TRP A O 1
ATOM 2057 N N . GLN A 1 279 ? -1.948 -0.864 19.616 1.00 94.56 279 GLN A N 1
ATOM 2058 C CA . GLN A 1 279 ? -2.409 0.359 20.262 1.00 94.56 279 GLN A CA 1
ATOM 2059 C C . GLN A 1 279 ? -3.019 1.302 19.225 1.00 94.56 279 GLN A C 1
ATOM 2061 O O . GLN A 1 279 ? -2.361 1.644 18.244 1.00 94.56 279 GLN A O 1
ATOM 2066 N N . LEU A 1 280 ? -4.249 1.747 19.477 1.00 96.19 280 LEU A N 1
ATOM 2067 C CA . LEU A 1 280 ? -4.951 2.735 18.661 1.00 96.19 280 LEU A CA 1
ATOM 2068 C C . LEU A 1 280 ? -5.028 4.050 19.434 1.00 96.19 280 LEU A C 1
ATOM 2070 O O . LEU A 1 280 ? -5.524 4.075 20.563 1.00 96.19 280 LEU A O 1
ATOM 2074 N N . SER A 1 281 ? -4.510 5.123 18.839 1.00 94.94 281 SER A N 1
ATOM 2075 C CA . SER A 1 281 ? -4.312 6.395 19.545 1.00 94.94 281 SER A CA 1
ATOM 2076 C C . SER A 1 281 ? -5.017 7.610 18.949 1.00 94.94 281 SER A C 1
ATOM 2078 O O . SER A 1 281 ? -4.858 8.704 19.483 1.00 94.94 281 SER A O 1
ATOM 2080 N N . ALA A 1 282 ? -5.821 7.425 17.903 1.00 95.75 282 ALA A N 1
ATOM 2081 C CA . ALA A 1 282 ? -6.689 8.461 17.347 1.00 95.75 282 ALA A CA 1
ATOM 2082 C C . ALA A 1 282 ? -8.172 8.159 17.599 1.00 95.75 282 ALA A C 1
ATOM 2084 O O . ALA A 1 282 ? -8.546 7.019 17.876 1.00 95.75 282 ALA A O 1
ATOM 2085 N N . SER A 1 283 ? -9.015 9.181 17.447 1.00 94.38 283 SER A N 1
ATOM 2086 C CA . SER A 1 283 ? -10.467 9.018 17.347 1.00 94.38 283 SER A CA 1
ATOM 2087 C C . SER A 1 283 ? -10.799 8.467 15.957 1.00 94.38 283 SER A C 1
ATOM 2089 O O . SER A 1 283 ? -10.632 9.165 14.957 1.00 94.38 283 SER A O 1
ATOM 2091 N N . ASN A 1 284 ? -11.162 7.184 15.868 1.00 95.38 284 ASN A N 1
ATOM 2092 C CA . ASN A 1 284 ? -11.384 6.519 14.582 1.00 95.38 284 ASN A CA 1
ATOM 2093 C C . ASN A 1 284 ? -12.839 6.659 14.130 1.00 95.38 284 ASN A C 1
ATOM 2095 O O . ASN A 1 284 ? -13.773 6.424 14.898 1.00 95.38 284 ASN A O 1
ATOM 2099 N N . MET A 1 285 ? -13.031 6.938 12.843 1.00 94.06 285 MET A N 1
ATOM 2100 C CA . MET A 1 285 ? -14.339 7.010 12.195 1.00 94.06 285 MET A CA 1
ATOM 2101 C C . MET A 1 285 ? -14.711 5.650 11.595 1.00 94.06 285 MET A C 1
ATOM 2103 O O . MET A 1 285 ? -14.871 5.512 10.385 1.00 94.06 285 MET A O 1
ATOM 2107 N N . PHE A 1 286 ? -14.802 4.630 12.449 1.00 93.00 286 PHE A N 1
ATOM 2108 C CA . PHE A 1 286 ? -15.038 3.244 12.043 1.00 93.00 286 PHE A CA 1
ATOM 2109 C C . PHE A 1 286 ? -16.394 2.744 12.577 1.00 93.00 286 PHE A C 1
ATOM 2111 O O . PHE A 1 286 ? -16.456 2.286 13.717 1.00 93.00 286 PHE A O 1
ATOM 2118 N N . PRO A 1 287 ? -17.493 2.820 11.799 1.00 92.69 287 PRO A N 1
ATOM 2119 C CA . PRO A 1 287 ? -18.805 2.289 12.195 1.00 92.69 287 PRO A CA 1
ATOM 2120 C C . PRO A 1 287 ? -18.957 0.767 11.991 1.00 92.69 287 PRO A C 1
ATOM 2122 O O . PRO A 1 287 ? -20.043 0.214 12.161 1.00 92.69 287 PRO A O 1
ATOM 2125 N N . GLY A 1 288 ? -17.897 0.090 11.546 1.00 94.06 288 GLY A N 1
ATOM 2126 C CA . GLY A 1 288 ? -17.893 -1.337 11.238 1.00 94.06 288 GLY A CA 1
ATOM 2127 C C . GLY A 1 288 ? -17.757 -2.260 12.455 1.00 94.06 288 GLY A C 1
ATOM 2128 O O . GLY A 1 288 ? -17.951 -1.870 13.610 1.00 94.06 288 GLY A O 1
ATOM 2129 N N . THR A 1 289 ? -17.360 -3.508 12.190 1.00 96.06 289 THR A N 1
ATOM 2130 C CA . THR A 1 289 ? -17.038 -4.501 13.233 1.00 96.06 289 THR A CA 1
ATOM 2131 C C . THR A 1 289 ? -15.531 -4.670 13.400 1.00 96.06 289 THR A C 1
ATOM 2133 O O . THR A 1 289 ? -14.812 -4.851 12.421 1.00 96.06 289 THR A O 1
ATOM 2136 N N . ILE A 1 290 ? -15.048 -4.655 14.641 1.00 97.19 290 ILE A N 1
ATOM 2137 C CA . ILE A 1 290 ? -13.675 -5.020 14.994 1.00 97.19 290 ILE A CA 1
ATOM 2138 C C . ILE A 1 290 ? -13.695 -6.398 15.654 1.0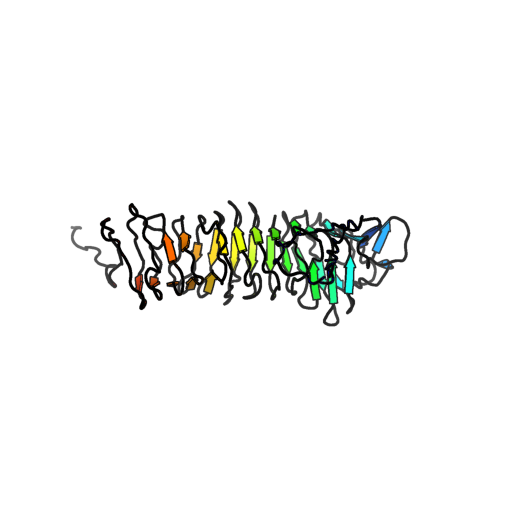0 97.19 290 ILE A C 1
ATOM 2140 O O . ILE A 1 290 ? -14.190 -6.538 16.769 1.00 97.19 290 ILE A O 1
ATOM 2144 N N . ASN A 1 291 ? -13.126 -7.400 14.994 1.00 97.75 291 ASN A N 1
ATOM 2145 C CA . ASN A 1 291 ? -12.922 -8.738 15.536 1.00 97.75 291 ASN A CA 1
ATOM 2146 C C . ASN A 1 291 ? -11.540 -8.831 16.179 1.00 97.75 291 ASN A C 1
ATOM 2148 O O . ASN A 1 291 ? -10.523 -8.589 15.528 1.00 97.75 291 ASN A O 1
ATOM 2152 N N . ILE A 1 292 ? -11.490 -9.203 17.454 1.00 97.50 292 ILE A N 1
ATOM 2153 C CA . ILE A 1 292 ? -10.238 -9.460 18.165 1.00 97.50 292 ILE A CA 1
ATOM 2154 C C . ILE A 1 292 ? -10.115 -10.961 18.381 1.00 97.50 292 ILE A C 1
ATOM 2156 O O . ILE A 1 292 ? -10.587 -11.501 19.384 1.00 97.50 292 ILE A O 1
ATOM 2160 N N . ASP A 1 293 ? -9.477 -11.618 17.419 1.00 96.69 293 ASP A N 1
ATOM 2161 C CA . ASP A 1 293 ? -9.352 -13.074 17.373 1.00 96.69 293 ASP A CA 1
ATOM 2162 C C . ASP A 1 293 ? -8.063 -13.560 18.052 1.00 96.69 293 ASP A C 1
ATOM 2164 O O . ASP A 1 293 ? -8.006 -14.686 18.542 1.00 96.69 293 ASP A O 1
ATOM 2168 N N . ALA A 1 294 ? -7.028 -12.712 18.134 1.00 94.38 294 ALA A N 1
ATOM 2169 C CA . ALA A 1 294 ? -5.818 -12.983 18.912 1.00 94.38 294 ALA A CA 1
ATOM 2170 C C . ALA A 1 294 ? -5.104 -11.705 19.397 1.00 94.38 294 ALA A C 1
ATOM 2172 O O . ALA A 1 294 ? -5.137 -10.648 18.755 1.00 94.38 294 ALA A O 1
ATOM 2173 N N . GLY A 1 295 ? -4.400 -11.830 20.527 1.00 92.81 295 GLY A N 1
ATOM 2174 C CA . GLY A 1 295 ? -3.704 -10.718 21.178 1.00 92.81 295 GLY A CA 1
ATOM 2175 C C . GLY A 1 295 ? -4.685 -9.716 21.778 1.00 92.81 295 GLY A C 1
ATOM 2176 O O . GLY A 1 295 ? -5.713 -10.122 22.316 1.00 92.81 295 GLY A O 1
ATOM 2177 N N . ALA A 1 296 ? -4.370 -8.421 21.685 1.00 93.56 296 ALA A N 1
ATOM 2178 C CA . ALA A 1 296 ? -5.251 -7.372 22.187 1.00 93.56 296 ALA A CA 1
ATOM 2179 C C . ALA A 1 296 ? -5.263 -6.105 21.318 1.00 93.56 296 ALA A C 1
ATOM 2181 O O . ALA A 1 296 ? -4.310 -5.821 20.590 1.00 93.56 296 ALA A O 1
ATOM 2182 N N . ILE A 1 297 ? -6.327 -5.316 21.449 1.00 95.12 297 ILE A N 1
ATOM 2183 C CA . ILE A 1 297 ? -6.387 -3.905 21.060 1.00 95.12 297 ILE A CA 1
ATOM 2184 C C . ILE A 1 297 ? -6.383 -3.058 22.330 1.00 95.12 297 ILE A C 1
ATOM 2186 O O . ILE A 1 297 ? -7.065 -3.375 23.309 1.00 95.12 297 ILE A O 1
ATOM 2190 N N . ARG A 1 298 ? -5.612 -1.971 22.310 1.00 93.81 298 ARG A N 1
ATOM 2191 C CA . ARG A 1 298 ? -5.532 -1.000 23.403 1.00 93.81 298 ARG A CA 1
ATOM 2192 C C . ARG A 1 298 ? -5.857 0.405 22.888 1.00 93.81 298 ARG A C 1
ATOM 2194 O O . ARG A 1 298 ? -4.985 1.013 22.267 1.00 93.81 298 ARG A O 1
ATOM 2201 N N . PRO A 1 299 ? -7.068 0.933 23.124 1.00 94.00 299 PRO A N 1
ATOM 2202 C CA . PRO A 1 299 ? -7.364 2.331 22.837 1.00 94.00 299 PRO A CA 1
ATOM 2203 C C . PRO A 1 299 ? -6.634 3.245 23.828 1.00 94.00 299 PRO A C 1
ATOM 2205 O O . PRO A 1 299 ? -6.445 2.871 24.987 1.00 94.00 299 PRO A O 1
ATOM 2208 N N . THR A 1 300 ? -6.234 4.444 23.402 1.00 93.00 300 THR A N 1
ATOM 2209 C CA . THR A 1 300 ? -5.670 5.461 24.315 1.00 93.00 300 THR A CA 1
ATOM 2210 C C . THR A 1 300 ? -6.549 6.690 24.500 1.00 93.00 300 THR A C 1
ATOM 2212 O O . THR A 1 300 ? -6.265 7.487 25.388 1.00 93.00 300 THR A O 1
ATOM 2215 N N . LEU A 1 301 ? -7.602 6.838 23.697 1.00 93.19 301 LEU A N 1
ATOM 2216 C CA . LEU A 1 301 ? -8.630 7.870 23.843 1.00 93.19 301 LEU A CA 1
ATOM 2217 C C . LEU A 1 301 ? -9.988 7.218 24.113 1.00 93.19 301 LEU A C 1
ATOM 2219 O O . LEU A 1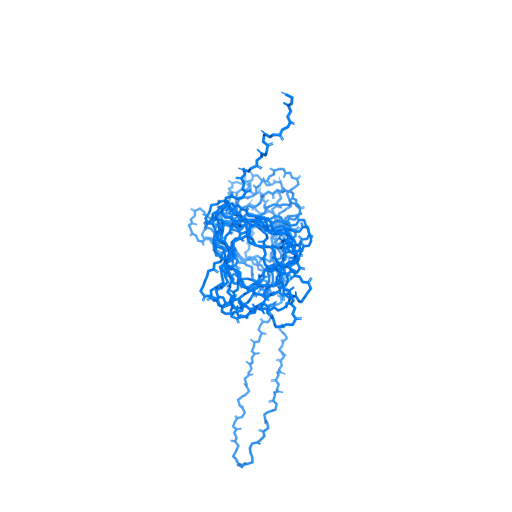 301 ? -10.227 6.082 23.692 1.00 93.19 301 LEU A O 1
ATOM 2223 N N . SER A 1 302 ? -10.884 7.937 24.781 1.00 91.25 302 SER A N 1
ATOM 2224 C CA . SER A 1 302 ? -12.200 7.414 25.160 1.00 91.25 302 SER A CA 1
ATOM 2225 C C . SER A 1 302 ? -13.117 7.126 23.974 1.00 9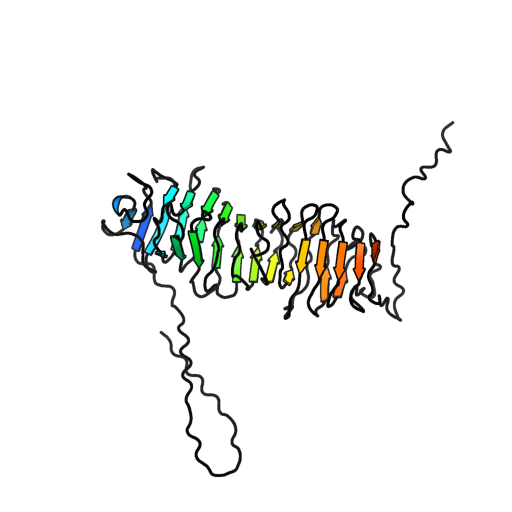1.25 302 SER A C 1
ATOM 2227 O O . SER A 1 302 ? -13.970 6.242 24.044 1.00 91.25 302 SER A O 1
ATOM 2229 N N . ASP A 1 303 ? -12.918 7.842 22.874 1.00 93.06 303 ASP A N 1
ATOM 2230 C CA . ASP A 1 303 ? -13.699 7.772 21.646 1.00 93.06 303 ASP A CA 1
ATOM 2231 C C . ASP A 1 303 ? -13.021 6.960 20.530 1.00 93.06 303 ASP A C 1
ATOM 2233 O O . ASP A 1 303 ? -13.606 6.785 19.466 1.00 93.06 303 ASP A O 1
ATOM 2237 N N . THR A 1 304 ? -11.836 6.383 20.789 1.00 95.00 304 THR A N 1
ATOM 2238 C CA . THR A 1 304 ? -11.050 5.584 19.820 1.00 95.00 304 THR A CA 1
ATOM 2239 C C . THR A 1 304 ? -11.894 4.551 19.064 1.00 95.00 304 THR A C 1
ATOM 2241 O O . THR A 1 304 ? -11.614 4.272 17.900 1.00 95.00 304 THR A O 1
ATOM 2244 N N . LEU A 1 305 ? -12.887 3.958 19.739 1.00 94.88 305 LEU A N 1
ATOM 2245 C CA . LEU A 1 305 ? -13.736 2.863 19.257 1.00 94.88 305 LEU A CA 1
ATOM 2246 C C . LEU A 1 305 ? -15.240 3.208 19.312 1.00 94.88 305 LEU A C 1
ATOM 2248 O O . LEU A 1 305 ? -16.071 2.307 19.206 1.00 94.88 305 LEU A O 1
ATOM 2252 N N . ALA A 1 306 ? -15.604 4.485 19.480 1.00 94.06 306 ALA A N 1
ATOM 2253 C CA . ALA A 1 306 ? -16.973 4.907 19.809 1.00 94.06 306 ALA A CA 1
ATOM 2254 C C . ALA A 1 306 ? -18.034 4.512 18.774 1.00 94.06 306 ALA A C 1
ATOM 2256 O O . ALA A 1 306 ? -19.197 4.354 19.130 1.00 94.06 306 ALA A O 1
ATOM 2257 N N . LEU A 1 307 ? -17.639 4.341 17.513 1.00 93.62 307 LEU A N 1
ATOM 2258 C CA . LEU A 1 307 ? -18.539 3.944 16.429 1.00 93.62 307 LEU A CA 1
ATOM 2259 C C . LEU A 1 307 ? -18.512 2.434 16.149 1.00 93.62 307 LEU A C 1
ATOM 2261 O O . LEU A 1 307 ? -19.415 1.914 15.501 1.00 93.62 307 LEU A O 1
ATOM 2265 N N . ALA A 1 308 ? -17.505 1.717 16.649 1.00 94.88 308 ALA A N 1
ATOM 2266 C CA . ALA A 1 308 ? -17.261 0.331 16.281 1.00 94.88 308 ALA A CA 1
ATOM 2267 C C . ALA A 1 308 ? -18.073 -0.642 17.140 1.00 94.88 308 ALA A C 1
ATOM 2269 O O . ALA A 1 308 ? -18.140 -0.503 18.365 1.00 94.88 308 ALA A O 1
ATOM 2270 N N . THR A 1 309 ? -18.591 -1.706 16.524 1.00 95.06 309 THR A N 1
ATOM 2271 C CA . THR A 1 309 ? -18.940 -2.915 17.282 1.00 95.06 309 THR A CA 1
ATOM 2272 C C . THR A 1 309 ? -17.673 -3.725 17.522 1.00 95.06 309 THR A C 1
ATOM 2274 O O . THR A 1 309 ? -17.042 -4.185 16.574 1.00 95.06 309 THR A O 1
ATOM 2277 N N . VAL A 1 310 ? -17.286 -3.914 18.781 1.00 96.38 310 VAL A N 1
ATOM 2278 C CA . VAL A 1 310 ? -16.092 -4.686 19.147 1.00 96.38 310 VAL A CA 1
ATOM 2279 C C . VAL A 1 310 ? -16.497 -6.108 19.524 1.00 96.38 310 VAL A C 1
ATOM 2281 O O . VAL A 1 310 ? -17.157 -6.318 20.541 1.00 96.38 310 VAL A O 1
ATOM 2284 N N . SER A 1 311 ? -16.084 -7.089 18.721 1.00 97.44 311 SER A N 1
ATOM 2285 C CA . SER A 1 311 ? -16.223 -8.515 19.014 1.00 97.44 311 SER A CA 1
ATOM 2286 C C . SER A 1 311 ? -14.946 -9.054 19.652 1.00 97.44 311 SER A C 1
ATOM 2288 O O . SER A 1 311 ? -13.908 -9.183 18.999 1.00 97.44 311 SER A O 1
ATOM 2290 N N . ILE A 1 312 ? -15.011 -9.385 20.938 1.00 97.25 312 ILE A N 1
ATOM 2291 C CA . ILE A 1 312 ? -13.892 -9.966 21.681 1.00 97.25 312 ILE A CA 1
ATOM 2292 C C . ILE A 1 312 ? -13.987 -11.487 21.554 1.00 97.25 312 ILE A C 1
ATOM 2294 O O . ILE A 1 312 ? -14.827 -12.103 22.199 1.00 97.25 312 ILE A O 1
ATOM 2298 N N . ASN A 1 313 ? -13.136 -12.109 20.737 1.00 97.19 313 ASN A N 1
ATOM 2299 C CA . ASN A 1 313 ? -13.159 -13.562 20.501 1.00 97.19 313 ASN A CA 1
ATOM 2300 C C . ASN A 1 313 ? -12.018 -14.300 21.226 1.00 97.19 313 ASN A C 1
ATOM 2302 O O . ASN A 1 313 ? -12.029 -15.525 21.324 1.00 97.19 313 ASN A O 1
ATOM 2306 N N . THR A 1 314 ? -11.074 -13.555 21.809 1.00 95.19 314 THR A N 1
ATOM 2307 C CA . THR A 1 314 ? -10.043 -14.051 22.731 1.00 95.19 314 THR A CA 1
ATOM 2308 C C . THR A 1 314 ? -10.160 -13.376 24.096 1.00 95.19 314 THR A C 1
ATOM 2310 O O . THR A 1 314 ? -10.483 -12.191 24.196 1.00 95.19 314 THR A O 1
ATOM 2313 N N . ASN A 1 315 ? -9.854 -14.108 25.170 1.00 94.12 315 ASN A N 1
ATOM 2314 C CA . ASN A 1 315 ? -9.797 -13.532 26.515 1.00 94.12 315 ASN A CA 1
ATOM 2315 C C . ASN A 1 315 ? -8.814 -12.356 26.560 1.00 94.12 315 ASN A C 1
ATOM 2317 O O . ASN A 1 315 ? -7.706 -12.456 26.034 1.00 94.12 315 ASN A O 1
ATOM 2321 N N . ASN A 1 316 ? -9.211 -11.272 27.230 1.00 90.44 316 ASN A N 1
ATOM 2322 C CA . ASN A 1 316 ? -8.441 -10.028 27.328 1.00 90.44 316 ASN A CA 1
ATOM 2323 C C . ASN A 1 316 ? -8.153 -9.352 25.970 1.00 90.44 316 ASN A C 1
ATOM 2325 O O . ASN A 1 316 ? -7.208 -8.572 25.865 1.00 90.44 316 ASN A O 1
ATOM 2329 N N . GLY A 1 317 ? -8.968 -9.618 24.940 1.00 93.50 317 GLY A N 1
ATOM 2330 C CA . GLY A 1 317 ? -8.800 -9.018 23.613 1.00 93.50 317 GLY A CA 1
ATOM 2331 C C . GLY A 1 317 ? -8.915 -7.489 23.601 1.00 93.50 317 GLY A C 1
ATOM 2332 O O . GLY A 1 317 ? -8.272 -6.829 22.794 1.00 93.50 317 GLY A O 1
ATOM 2333 N N . LEU A 1 318 ? -9.662 -6.890 24.525 1.00 93.50 318 LEU A N 1
ATOM 2334 C CA . LEU A 1 318 ? -9.687 -5.439 24.717 1.00 93.50 318 LEU A CA 1
ATOM 2335 C C . LEU A 1 318 ? -8.996 -5.092 26.036 1.00 93.50 318 LEU A C 1
ATOM 2337 O O . LEU A 1 318 ? -9.415 -5.553 27.095 1.00 93.50 318 LEU A O 1
ATOM 2341 N N . THR A 1 319 ? -7.936 -4.286 25.971 1.00 90.25 319 THR A N 1
ATOM 2342 C CA . THR A 1 319 ? -7.189 -3.821 27.148 1.00 90.25 319 THR A CA 1
ATOM 2343 C C . THR A 1 319 ? -7.373 -2.321 27.322 1.00 90.25 319 THR A C 1
ATOM 2345 O O . THR A 1 319 ? -6.909 -1.541 26.493 1.00 90.25 319 THR A O 1
ATOM 2348 N N . LEU A 1 320 ? -8.004 -1.906 28.418 1.00 87.62 320 LEU A N 1
ATOM 2349 C CA . LEU A 1 320 ? -8.212 -0.495 28.738 1.00 87.62 320 LEU A CA 1
ATOM 2350 C C . LEU A 1 320 ? -7.046 0.037 29.595 1.00 87.62 320 LEU A C 1
ATOM 2352 O O . LEU A 1 320 ? -6.695 -0.579 30.602 1.00 87.62 320 LEU A O 1
ATOM 2356 N N . PRO A 1 321 ? -6.390 1.150 29.215 1.00 83.25 321 PRO A N 1
ATOM 2357 C CA . PRO A 1 321 ? -5.436 1.830 30.090 1.00 83.25 321 PRO A CA 1
ATOM 2358 C C . PRO A 1 321 ? -6.136 2.388 31.333 1.00 83.25 321 PRO A C 1
ATOM 2360 O O . PRO A 1 321 ? -7.200 2.968 31.196 1.00 83.25 321 PRO A O 1
ATOM 2363 N N . ALA A 1 322 ? -5.485 2.335 32.500 1.00 77.31 322 ALA A N 1
ATOM 2364 C CA . ALA A 1 322 ? -6.018 2.729 33.816 1.00 77.31 322 ALA A CA 1
ATOM 2365 C C . ALA A 1 322 ? -6.788 4.070 33.905 1.00 77.31 322 ALA A C 1
ATOM 2367 O O . ALA A 1 322 ? -7.616 4.229 34.794 1.00 77.31 322 ALA A O 1
ATOM 2368 N N . ALA A 1 323 ? -6.510 5.031 33.021 1.00 79.00 323 ALA A N 1
ATOM 2369 C CA . ALA A 1 323 ? -7.104 6.372 33.027 1.00 79.00 323 ALA A CA 1
ATOM 2370 C C . ALA A 1 323 ? -8.023 6.649 31.820 1.00 79.00 323 ALA A C 1
ATOM 2372 O O . ALA A 1 323 ? -8.311 7.806 31.525 1.00 79.00 323 ALA A O 1
ATOM 2373 N N . VAL A 1 324 ? -8.434 5.614 31.082 1.00 82.75 324 VAL A N 1
ATOM 2374 C CA . VAL A 1 324 ? -9.261 5.753 29.877 1.00 82.75 324 VAL A CA 1
ATOM 2375 C C . VAL A 1 324 ? -10.561 4.976 30.053 1.00 82.75 324 VAL A C 1
ATOM 2377 O O . VAL A 1 324 ? -10.565 3.746 30.095 1.00 82.75 324 VAL A O 1
ATOM 2380 N N . ASP A 1 325 ? -11.674 5.702 30.108 1.00 84.50 325 ASP A N 1
ATOM 2381 C CA . ASP A 1 325 ? -13.010 5.141 29.904 1.00 84.50 325 ASP A CA 1
ATOM 2382 C C . ASP A 1 325 ? -13.253 4.969 28.408 1.00 84.50 325 ASP A C 1
ATOM 2384 O O . ASP A 1 325 ? -13.057 5.917 27.655 1.00 84.50 325 ASP A O 1
ATOM 2388 N N . ALA A 1 326 ? -13.683 3.790 27.962 1.00 87.56 326 ALA A N 1
ATOM 2389 C CA . ALA A 1 326 ? -13.961 3.543 26.550 1.00 87.56 326 ALA A CA 1
ATOM 2390 C C . ALA A 1 326 ? -15.458 3.673 26.242 1.00 87.56 326 ALA A C 1
ATOM 2392 O O . ALA A 1 326 ? -16.317 3.143 26.948 1.00 87.56 326 ALA A O 1
ATOM 2393 N N . THR A 1 327 ? -15.764 4.331 25.130 1.00 91.38 327 THR A N 1
ATOM 2394 C CA . THR A 1 327 ? -17.073 4.270 24.475 1.00 91.38 327 THR A CA 1
ATOM 2395 C C . THR A 1 327 ? -16.960 3.328 23.285 1.00 91.38 327 THR A C 1
ATOM 2397 O O . THR A 1 327 ? -16.001 3.427 22.520 1.00 91.38 327 THR A O 1
ATOM 2400 N N . LEU A 1 328 ? -17.919 2.414 23.139 1.00 93.06 328 LEU A N 1
ATOM 2401 C CA . LEU A 1 328 ? -18.019 1.490 22.010 1.00 93.06 328 LEU A CA 1
ATOM 2402 C C . LEU A 1 328 ? -19.359 1.690 21.303 1.00 93.06 328 LEU A C 1
ATOM 2404 O O . LEU A 1 328 ? -20.365 1.931 21.967 1.00 93.06 328 LEU A O 1
ATOM 2408 N N . GLY A 1 329 ? -19.399 1.486 19.988 1.00 91.25 329 GLY A N 1
ATOM 2409 C CA . GLY A 1 329 ? -20.663 1.428 19.243 1.00 91.25 329 GLY A CA 1
ATOM 2410 C C . GLY A 1 329 ? -21.459 0.154 19.553 1.00 91.25 329 GLY A C 1
ATOM 2411 O O . GLY A 1 329 ? -22.686 0.152 19.529 1.00 91.25 329 GLY A O 1
ATOM 2412 N N . GLY A 1 330 ? -20.757 -0.922 19.911 1.00 93.56 330 GLY A N 1
ATOM 2413 C CA . GLY A 1 330 ? -21.327 -2.206 20.306 1.00 93.56 330 GLY A CA 1
ATOM 2414 C C . GLY A 1 330 ? -20.288 -3.099 20.982 1.00 93.56 330 GLY A C 1
ATOM 2415 O O . GLY A 1 330 ? -19.086 -2.927 20.779 1.00 93.56 330 GLY A O 1
ATOM 2416 N N . LEU A 1 331 ? -20.745 -4.076 21.764 1.00 93.50 331 LEU A N 1
ATOM 2417 C CA . LEU A 1 331 ? -19.897 -5.118 22.345 1.00 93.50 331 LEU A CA 1
ATOM 2418 C C . LEU A 1 331 ? -20.478 -6.496 22.012 1.00 93.50 331 LEU A C 1
ATOM 2420 O O . LEU A 1 331 ? -21.668 -6.734 22.220 1.00 93.50 331 LEU A O 1
ATOM 2424 N N . ALA A 1 332 ? -19.636 -7.393 21.508 1.00 95.12 332 ALA A N 1
ATOM 2425 C CA . ALA A 1 332 ? -19.985 -8.759 21.131 1.00 95.12 332 ALA A CA 1
ATOM 2426 C C . ALA A 1 332 ? -18.809 -9.724 21.391 1.00 95.12 332 ALA A C 1
ATOM 2428 O O . ALA A 1 332 ? -17.763 -9.328 21.913 1.00 95.12 332 ALA A O 1
ATOM 2429 N N . GLY A 1 333 ? -18.974 -10.985 20.989 1.00 95.94 333 GLY A N 1
ATOM 2430 C CA . GLY A 1 333 ? -17.931 -12.013 21.029 1.00 95.94 333 GLY A CA 1
ATOM 2431 C C . GLY A 1 333 ? -18.051 -12.990 22.201 1.00 95.94 333 GLY A C 1
ATOM 2432 O O . GLY A 1 333 ? -18.945 -12.885 23.039 1.00 95.94 333 GLY A O 1
ATOM 2433 N N . SER A 1 334 ? -17.168 -13.991 22.214 1.00 96.00 334 SER A N 1
ATOM 2434 C CA . SER A 1 334 ? -17.163 -15.102 23.182 1.00 96.00 334 SER A CA 1
ATOM 2435 C C . SER A 1 334 ? -16.065 -15.017 24.247 1.00 96.00 334 SER A C 1
ATOM 2437 O O . SER A 1 334 ? -16.028 -15.839 25.159 1.00 96.00 334 SER A O 1
ATOM 2439 N N . GLY A 1 335 ? -15.125 -14.086 24.100 1.00 95.44 335 GLY A N 1
ATOM 2440 C CA . GLY A 1 335 ? -13.991 -13.903 24.995 1.00 95.44 335 GLY A CA 1
ATOM 2441 C C . GLY A 1 335 ? -14.331 -13.039 26.207 1.00 95.44 335 GLY A C 1
ATOM 2442 O O . GLY A 1 335 ? -15.184 -12.154 26.159 1.00 95.44 335 GLY A O 1
ATOM 2443 N N . ASN A 1 336 ? -13.612 -13.268 27.303 1.00 91.62 336 ASN A N 1
ATOM 2444 C CA . ASN A 1 336 ? -13.782 -12.490 28.524 1.00 91.62 336 ASN A CA 1
ATOM 2445 C C . ASN A 1 336 ? -13.190 -11.081 28.373 1.00 91.62 336 ASN A C 1
ATOM 2447 O O . ASN A 1 336 ? -12.002 -10.926 28.062 1.00 91.62 336 ASN A O 1
ATOM 2451 N N . LEU A 1 337 ? -13.996 -10.062 28.680 1.00 87.88 337 LEU A N 1
ATOM 2452 C CA . LEU A 1 337 ? -13.533 -8.694 28.893 1.00 87.88 337 LEU A CA 1
ATOM 2453 C C . LEU A 1 337 ? -13.046 -8.535 30.338 1.00 87.88 337 LEU A C 1
ATOM 2455 O O . LEU A 1 337 ? -13.816 -8.703 31.282 1.00 87.88 337 LEU A O 1
ATOM 2459 N N . ASN A 1 338 ? -11.775 -8.178 30.511 1.00 82.75 338 ASN A N 1
ATOM 2460 C CA . ASN A 1 338 ? -11.223 -7.832 31.815 1.00 82.75 338 ASN A CA 1
ATOM 2461 C C . ASN A 1 338 ? -11.202 -6.312 31.980 1.00 82.75 338 ASN A C 1
ATOM 2463 O O . ASN A 1 338 ? -10.460 -5.616 31.292 1.00 82.75 338 ASN A O 1
ATOM 2467 N N . ILE A 1 339 ? -12.016 -5.816 32.907 1.00 75.00 339 ILE A N 1
ATOM 2468 C CA . ILE A 1 339 ? -12.163 -4.386 33.200 1.00 75.00 339 ILE A CA 1
ATOM 2469 C C . ILE A 1 339 ? -11.168 -3.939 34.297 1.00 75.00 339 ILE A C 1
ATOM 2471 O O . ILE A 1 339 ? -11.085 -2.767 34.620 1.00 75.00 339 ILE A O 1
ATOM 2475 N N . GLY A 1 340 ? -10.336 -4.842 34.830 1.00 68.75 340 GLY A N 1
ATOM 2476 C CA . GLY A 1 340 ? -9.360 -4.526 35.875 1.00 68.75 340 GLY A CA 1
ATOM 2477 C C . GLY A 1 340 ? -9.993 -4.402 37.266 1.00 68.75 340 GLY A C 1
ATOM 2478 O O . GLY A 1 340 ? -11.128 -3.968 37.429 1.00 68.75 340 GLY A O 1
ATOM 2479 N N . ALA A 1 341 ? -9.255 -4.819 38.297 1.00 61.78 341 ALA A N 1
ATOM 2480 C CA . ALA A 1 341 ? -9.746 -4.838 39.681 1.00 61.78 341 ALA A CA 1
ATOM 2481 C C . ALA A 1 341 ? -9.490 -3.526 40.453 1.00 61.78 341 ALA A C 1
ATOM 2483 O O . ALA A 1 341 ? -9.983 -3.371 41.567 1.00 61.78 341 ALA A O 1
ATOM 2484 N N . THR A 1 342 ? -8.698 -2.600 39.900 1.00 55.16 342 THR A N 1
ATOM 2485 C CA . THR A 1 342 ? -8.191 -1.414 40.621 1.00 55.16 342 THR A CA 1
ATOM 2486 C C . THR A 1 342 ? -8.559 -0.078 39.977 1.00 55.16 342 THR A C 1
ATOM 2488 O O . THR A 1 342 ? -8.166 0.966 40.490 1.00 55.16 342 THR A O 1
ATOM 2491 N N . THR A 1 343 ? -9.293 -0.088 38.864 1.00 59.91 343 THR A N 1
ATOM 2492 C CA . THR A 1 343 ? -9.721 1.113 38.136 1.00 59.91 343 THR A CA 1
ATOM 2493 C C . THR A 1 343 ? -11.183 0.968 37.741 1.00 59.91 343 THR A C 1
ATOM 2495 O O . THR A 1 343 ? -11.572 -0.006 37.104 1.00 59.91 343 THR A O 1
ATOM 2498 N N . THR A 1 344 ? -12.018 1.924 38.147 1.00 63.28 344 THR A N 1
ATOM 2499 C CA . THR A 1 344 ? -13.413 1.977 37.705 1.00 63.28 344 THR A CA 1
ATOM 2500 C C . THR A 1 344 ? -13.427 2.450 36.260 1.00 63.28 344 THR A C 1
ATOM 2502 O O . THR A 1 344 ? -13.299 3.643 36.019 1.00 63.28 344 THR A O 1
ATOM 2505 N N . HIS A 1 345 ? -13.565 1.531 35.308 1.00 70.88 345 HIS A N 1
ATOM 2506 C CA . HIS A 1 345 ? -13.858 1.903 33.928 1.00 70.88 345 HIS A CA 1
ATOM 2507 C C . HIS A 1 345 ? -15.364 1.968 33.717 1.00 70.88 345 HIS A C 1
ATOM 2509 O O . HIS A 1 345 ? -16.099 1.052 34.097 1.00 70.88 345 HIS A O 1
ATOM 2515 N N . ILE A 1 346 ? -15.818 3.017 33.043 1.00 70.25 346 ILE A N 1
ATOM 2516 C CA . ILE A 1 346 ? -17.167 3.082 32.493 1.00 70.25 346 ILE A CA 1
ATOM 2517 C C . ILE A 1 346 ? -17.087 2.653 31.033 1.00 70.25 346 ILE A C 1
ATOM 2519 O O . ILE A 1 346 ? -16.512 3.349 30.198 1.00 70.25 346 ILE A O 1
ATOM 2523 N N . LEU A 1 347 ? -17.697 1.510 30.724 1.00 75.12 347 LEU A N 1
ATOM 2524 C CA . LEU A 1 347 ? -17.927 1.098 29.347 1.00 75.12 347 LEU A CA 1
ATOM 2525 C C . LEU A 1 347 ? -19.295 1.606 28.897 1.00 75.12 347 LEU A C 1
ATOM 2527 O O . LEU A 1 347 ? -20.325 1.148 29.397 1.00 75.12 347 LEU A O 1
ATOM 2531 N N . LYS A 1 348 ? -19.313 2.547 27.952 1.00 79.38 348 LYS A N 1
ATOM 2532 C CA . LYS A 1 348 ? -20.562 3.029 27.350 1.00 79.38 348 LYS A CA 1
ATOM 2533 C C . LYS A 1 348 ? -20.838 2.260 26.066 1.00 79.38 348 LYS A C 1
ATOM 2535 O O . LYS A 1 348 ? -20.012 2.277 25.159 1.00 79.38 348 LYS A O 1
ATOM 2540 N N . VAL A 1 349 ? -22.002 1.617 26.007 1.00 76.38 349 VAL A N 1
ATOM 2541 C CA . VAL A 1 349 ? -22.537 0.970 24.805 1.00 76.38 349 VAL A CA 1
ATOM 2542 C C . VAL A 1 349 ? -23.946 1.526 24.579 1.00 76.38 349 VAL A C 1
ATOM 2544 O O . VAL A 1 349 ? -24.773 1.396 25.489 1.00 76.38 349 VAL A O 1
ATOM 2547 N N . PRO A 1 350 ? -24.237 2.162 23.429 1.00 75.38 350 PRO A N 1
ATOM 2548 C CA . PRO A 1 350 ? -25.575 2.644 23.115 1.00 75.38 350 PRO A CA 1
ATOM 2549 C C . PRO A 1 350 ? -26.604 1.517 23.236 1.00 75.38 350 PRO A C 1
ATOM 2551 O O . PRO A 1 350 ? -26.400 0.409 22.733 1.00 75.38 350 PRO A O 1
ATOM 2554 N N . ARG A 1 351 ? -27.738 1.785 23.892 1.00 67.56 351 ARG A N 1
ATOM 2555 C CA . ARG A 1 351 ? -28.881 0.868 23.836 1.00 67.56 351 ARG A CA 1
ATOM 2556 C C . ARG A 1 351 ? -29.554 1.025 22.476 1.00 67.56 351 ARG A C 1
ATOM 2558 O O . ARG A 1 351 ? -29.759 2.138 22.000 1.00 67.56 351 ARG A O 1
ATOM 2565 N N . ARG A 1 352 ? -29.937 -0.090 21.853 1.00 51.53 352 ARG A N 1
ATOM 2566 C CA . ARG A 1 352 ? -30.729 -0.081 20.616 1.00 51.53 352 ARG A CA 1
ATOM 2567 C C . ARG A 1 352 ? -32.066 0.632 20.885 1.00 51.53 352 ARG A C 1
ATOM 2569 O O . ARG A 1 352 ? -32.938 0.028 21.502 1.00 51.53 352 ARG A O 1
ATOM 2576 N N . GLY A 1 353 ? -32.212 1.886 20.442 1.00 55.56 353 GLY A N 1
ATOM 2577 C CA . GLY A 1 353 ? -33.465 2.656 20.531 1.00 55.56 353 GLY A CA 1
ATOM 2578 C C . GLY A 1 353 ? -33.420 4.022 21.235 1.00 55.56 353 GLY A C 1
ATOM 2579 O O . GLY A 1 353 ? -34.485 4.570 21.483 1.00 55.56 353 GLY A O 1
ATOM 2580 N N . GLU A 1 354 ? -32.251 4.585 21.559 1.00 54.06 354 GLU A N 1
ATOM 2581 C CA . GLU A 1 354 ? -32.147 5.937 22.159 1.00 54.06 354 GLU A CA 1
ATOM 2582 C C . GLU A 1 354 ? -32.066 7.095 21.139 1.00 54.06 354 GLU A C 1
ATOM 2584 O O . GLU A 1 354 ? -31.866 8.245 21.522 1.00 54.06 354 GLU A O 1
ATOM 2589 N N . GLU A 1 355 ? -32.285 6.830 19.847 1.00 56.25 355 GLU A N 1
ATOM 2590 C CA . GLU A 1 355 ? -32.580 7.885 18.871 1.00 56.25 355 GLU A CA 1
ATOM 2591 C C . GLU A 1 355 ? -34.103 8.020 18.707 1.00 56.25 355 GLU A C 1
ATOM 2593 O O . GLU A 1 355 ? -34.773 7.054 18.347 1.00 56.25 355 GLU A O 1
ATOM 2598 N N . ALA A 1 356 ? -34.617 9.233 18.946 1.00 47.94 356 ALA A N 1
ATOM 2599 C CA . ALA A 1 356 ? -36.017 9.682 18.869 1.00 47.94 356 ALA A CA 1
ATOM 2600 C C . ALA A 1 356 ? -36.865 9.614 20.159 1.00 47.94 356 ALA A C 1
ATOM 2602 O O . ALA A 1 356 ? -37.936 9.015 20.196 1.00 47.94 356 ALA A O 1
ATOM 2603 N N . LEU A 1 357 ? -36.468 10.385 21.173 1.00 44.47 357 LEU A N 1
ATOM 2604 C CA . LEU A 1 357 ? -37.431 11.162 21.966 1.00 44.47 357 LEU A CA 1
ATOM 2605 C C . LEU A 1 357 ? -37.018 12.634 21.882 1.00 44.47 357 LEU A C 1
ATOM 2607 O O . LEU A 1 357 ? -36.357 13.173 22.763 1.00 44.47 357 LEU A O 1
ATOM 2611 N N . VAL A 1 358 ? -37.346 13.270 20.754 1.00 47.88 358 VAL A N 1
ATOM 2612 C CA . VAL A 1 358 ? -37.424 14.731 20.710 1.00 47.88 358 VAL A CA 1
ATOM 2613 C C . VAL A 1 358 ? -38.736 15.081 21.397 1.00 47.88 358 VAL A C 1
ATOM 2615 O O . VAL A 1 358 ? -39.807 14.823 20.846 1.00 47.88 358 VAL A O 1
ATOM 2618 N N . ASP A 1 359 ? -38.635 15.602 22.618 1.00 45.78 359 ASP A N 1
ATOM 2619 C CA . ASP A 1 359 ? -39.743 16.201 23.354 1.00 45.78 359 ASP A CA 1
ATOM 2620 C C . ASP A 1 359 ? -40.418 17.265 22.481 1.00 45.78 359 ASP A C 1
ATOM 2622 O O . ASP A 1 359 ? -39.917 18.375 22.304 1.00 45.78 359 ASP A O 1
ATOM 2626 N N . HIS A 1 360 ? -41.589 16.929 21.948 1.00 49.53 360 HIS A N 1
ATOM 2627 C CA . HIS A 1 360 ? -42.567 17.910 21.501 1.00 49.53 360 HIS A CA 1
ATOM 2628 C C . HIS A 1 360 ? -43.501 18.252 22.668 1.00 49.53 360 HIS A C 1
ATOM 2630 O O . HIS A 1 360 ? -44.709 18.084 22.588 1.00 49.53 360 HIS A O 1
ATOM 2636 N N . GLU A 1 361 ? -42.944 18.773 23.757 1.00 48.38 361 GLU A N 1
ATOM 2637 C CA . GLU A 1 361 ? -43.704 19.588 24.701 1.00 48.38 361 GLU A CA 1
ATOM 2638 C C . GLU A 1 361 ? -42.858 20.801 25.068 1.00 48.38 361 GLU A C 1
ATOM 2640 O O . GLU A 1 361 ? -41.971 20.724 25.910 1.00 48.38 361 GLU A O 1
ATOM 2645 N N . HIS A 1 362 ? -43.103 21.895 24.344 1.00 51.34 362 HIS A N 1
ATOM 2646 C CA . HIS A 1 362 ? -43.198 23.287 24.808 1.00 51.34 362 HIS A CA 1
ATOM 2647 C C . HIS A 1 362 ? -42.985 24.228 23.615 1.00 51.34 362 HIS A C 1
ATOM 2649 O O . HIS A 1 362 ? -41.895 24.750 23.392 1.00 51.34 362 HIS A O 1
ATOM 2655 N N . ALA A 1 363 ? -44.056 24.477 22.861 1.00 45.25 363 ALA A N 1
ATOM 2656 C CA . ALA A 1 363 ? -44.226 25.724 22.122 1.00 45.25 363 ALA A CA 1
ATOM 2657 C C . ALA A 1 363 ? -45.723 25.983 21.875 1.00 45.25 363 ALA A C 1
ATOM 2659 O O . ALA A 1 363 ? -46.273 25.485 20.900 1.00 45.25 363 ALA A O 1
ATOM 2660 N N . MET A 1 364 ? -46.288 26.792 22.783 1.00 41.56 364 MET A N 1
ATOM 2661 C CA . MET A 1 364 ? -47.513 27.613 22.705 1.00 41.56 364 MET A CA 1
ATOM 2662 C C . MET A 1 364 ? -48.873 26.943 22.494 1.00 41.56 364 MET A C 1
ATOM 2664 O O . MET A 1 364 ? -49.159 26.458 21.380 1.00 41.56 364 MET A O 1
#

Secondary structure (DSSP, 8-state):
-------PPPPPPSS------------------PPP-EEEEE---S--BTT-GGGEEEET-SS----STTEEEEEETT-S--EEE-TT-EEEESEEEEE--SS--EEEE-SSS-EEEEESS-EE--SS-EEEE-TTEEEEE--SS-EEEE-SS-EEEE-SEEES---SEEEE-SEEEE-S-----SEEEE-TT-EEEE-STTTTTT-EEEE-TT-EEEE-TTT---EESEEEBSSEEEE-TT-EEEE--S--PSP-EE-SPEEE-TT-EEEE-SSSEEEE-S--B--SEEEE-SSEEEESSTTTEEEEEEEE-STT-B---TT-PPBEEEEE-SSPP---SSS----B---TT-S---------

Sequence (364 aa):
MRVQTFSRSLGWPANGHPLAFLAITLAISVAASAQVTQFFTWQGDNNNNWQNSANWGQTPGSGDVPDATNHQVRFDDTANRLNVDLNNNDRTVGKITFDLASNVSYLIRSSSQNGIVRNFGDLVSPDAHNVAFDASISYFQDSDGVWTLNTNPAYMVFNCAVGGAFGNSITLDGGVTLGAANTFSGDFLITSGATAVLGNDLSLQNANVWIESGGTLDLLLNGVSPKFMTLRGPGGFNLPVGATLTVGGTVFASPNTYSGVIVSGASSTLTKLGGATWQLSASNMFPGTINIDAGAIRPTLSDTLALATVSINTNNGLTLPAAVDATLGGLAGSGNLNIGATTTHILKVPRRGEEALVDHEHAM

pLDDT: mean 81.05, std 17.02, range [30.5, 97.75]

Foldseek 3Di:
DDQDQDDDDDDDDPDDDDDDDPRPRPPDDDPDLQAQDKEWEAACPPHQEQQAQVRTDIPPDGDGGQAELNYEYEYECNHPDQEHAPQQEEGEYNYYEYHYPDQGEHEYAHPAAEYEYEYQAEHAYQDQYEYEYAQRYAYEHAHQEEHEHHQVAHAYEYLHEYEYDHNQYYEYPYHYEQQDAYPRQHEYEFEAHHEYEYNAQRSHANYAYEYEDNGEYEYDQPAREHEYQAYAYAYEYEAEALYEYEYHDADNDPPQEHAHEYAYHEQYEYEYDYAAEREYEYQYNDLHEYEQQHHAYEYPEQNNAQNYAYEDAAACRYDYDQPHAHHHCHYHYDYDHDPDDPHDHDYHYDDPPPPDPPDPPDDD